Protein AF-A0A7X7B3W5-F1 (afdb_monomer_lite)

pLDDT: mean 93.86, std 11.16, range [34.25, 98.88]

Structure (mmCIF, N/CA/C/O backbone):
data_AF-A0A7X7B3W5-F1
#
_entry.id   AF-A0A7X7B3W5-F1
#
loop_
_atom_site.group_PDB
_atom_site.id
_atom_site.type_symbol
_atom_site.label_atom_id
_atom_site.label_alt_id
_atom_site.label_comp_id
_atom_site.label_asym_id
_atom_site.label_entity_id
_atom_site.label_seq_id
_atom_site.pdbx_PDB_ins_code
_atom_site.Cartn_x
_atom_site.Cartn_y
_atom_site.Cartn_z
_atom_site.occupancy
_atom_site.B_iso_or_equiv
_atom_site.auth_seq_id
_atom_site.auth_comp_id
_atom_site.auth_asym_id
_atom_site.auth_atom_id
_atom_site.pdbx_PDB_model_num
ATOM 1 N N . MET A 1 1 ? 10.374 -21.189 -4.846 1.00 40.66 1 MET A N 1
ATOM 2 C CA . MET A 1 1 ? 10.126 -19.982 -5.663 1.00 40.66 1 MET A CA 1
ATOM 3 C C . MET A 1 1 ? 11.465 -19.291 -5.827 1.00 40.66 1 MET A C 1
ATOM 5 O O . MET A 1 1 ? 12.199 -19.230 -4.852 1.00 40.66 1 MET A O 1
ATOM 9 N N . ASP A 1 2 ? 11.831 -18.878 -7.036 1.00 34.25 2 ASP A N 1
ATOM 10 C CA . ASP A 1 2 ? 13.090 -18.165 -7.268 1.00 34.25 2 ASP A CA 1
ATOM 11 C C . ASP A 1 2 ? 13.006 -16.770 -6.625 1.00 34.25 2 ASP A C 1
ATOM 13 O O . ASP A 1 2 ? 12.343 -15.875 -7.145 1.00 34.25 2 ASP A O 1
ATOM 17 N N . HIS A 1 3 ? 13.618 -16.614 -5.449 1.00 43.19 3 HIS A N 1
ATOM 18 C CA . HIS A 1 3 ? 13.658 -15.352 -4.707 1.00 43.19 3 HIS A CA 1
ATOM 19 C C . HIS A 1 3 ? 14.619 -14.324 -5.337 1.00 43.19 3 HIS A C 1
ATOM 21 O O . HIS A 1 3 ? 14.647 -13.182 -4.887 1.00 43.19 3 HIS A O 1
ATOM 27 N N . SER A 1 4 ? 15.375 -14.680 -6.389 1.00 51.03 4 SER A N 1
ATOM 28 C CA . SER A 1 4 ? 16.411 -13.809 -6.971 1.00 51.03 4 SER A CA 1
ATOM 29 C C . SER A 1 4 ? 15.870 -12.607 -7.752 1.00 51.03 4 SER A C 1
ATOM 31 O O . SER A 1 4 ? 16.603 -11.647 -7.981 1.00 51.03 4 SER A O 1
ATOM 33 N N . LYS A 1 5 ? 14.590 -12.629 -8.150 1.00 61.44 5 LYS A N 1
ATOM 34 C CA . LYS A 1 5 ? 13.976 -11.571 -8.970 1.00 61.44 5 LYS A CA 1
ATOM 35 C C . LYS A 1 5 ? 12.981 -10.688 -8.222 1.00 61.44 5 LYS A C 1
ATOM 37 O O . LYS A 1 5 ? 12.441 -9.792 -8.844 1.00 61.44 5 LYS A O 1
ATOM 42 N N . GLY A 1 6 ? 12.727 -10.888 -6.930 1.00 72.69 6 GLY A N 1
ATOM 43 C CA . GLY A 1 6 ? 11.694 -10.138 -6.198 1.00 72.69 6 GLY A CA 1
ATOM 44 C C . GLY A 1 6 ? 10.257 -10.573 -6.537 1.00 72.69 6 GLY A C 1
ATOM 45 O O . GLY A 1 6 ? 10.023 -11.603 -7.176 1.00 72.69 6 GLY A O 1
ATOM 46 N N . ARG A 1 7 ? 9.256 -9.826 -6.055 1.00 86.19 7 ARG A N 1
ATOM 47 C CA . ARG A 1 7 ? 7.835 -10.223 -6.124 1.00 86.19 7 ARG A CA 1
ATOM 48 C C . ARG A 1 7 ? 7.232 -10.045 -7.523 1.00 86.19 7 ARG A C 1
ATOM 50 O O . ARG A 1 7 ? 7.529 -9.095 -8.241 1.00 86.19 7 ARG A O 1
ATOM 57 N N . LYS A 1 8 ? 6.336 -10.958 -7.921 1.00 92.56 8 LYS A N 1
ATOM 58 C CA . LYS A 1 8 ? 5.679 -10.918 -9.240 1.00 92.56 8 LYS A CA 1
ATOM 59 C C . LYS A 1 8 ? 4.771 -9.689 -9.376 1.00 92.56 8 LYS A C 1
ATOM 61 O O . LYS A 1 8 ? 3.837 -9.516 -8.590 1.00 92.56 8 LYS A O 1
ATOM 66 N N . LEU A 1 9 ? 4.984 -8.917 -10.442 1.00 95.25 9 LEU A N 1
ATOM 67 C CA . LEU A 1 9 ? 4.217 -7.706 -10.746 1.00 95.25 9 LEU A CA 1
ATOM 68 C C . LEU A 1 9 ? 2.731 -7.983 -11.026 1.00 95.25 9 LEU A C 1
ATOM 70 O O . LEU A 1 9 ? 2.327 -9.108 -11.344 1.00 95.25 9 LEU A O 1
ATOM 74 N N . TYR A 1 10 ? 1.906 -6.948 -10.885 1.00 97.06 10 TYR A N 1
ATOM 75 C CA . TYR A 1 10 ? 0.472 -6.992 -11.171 1.00 97.06 10 TYR A CA 1
ATOM 76 C C . TYR A 1 10 ? 0.190 -7.012 -12.669 1.00 97.06 10 TYR A C 1
ATOM 78 O O . TYR A 1 10 ? 0.771 -6.260 -13.436 1.00 97.06 10 TYR A O 1
ATOM 86 N N . THR A 1 11 ? -0.728 -7.868 -13.104 1.00 96.19 11 THR A N 1
ATOM 87 C CA . THR A 1 11 ? -1.257 -7.809 -14.471 1.00 96.19 11 THR A CA 1
ATOM 88 C C . THR A 1 11 ? -2.148 -6.572 -14.640 1.00 96.19 11 THR A C 1
ATOM 90 O O . THR A 1 11 ? -2.721 -6.107 -13.653 1.00 96.19 11 THR A O 1
ATOM 93 N N . PRO A 1 12 ? -2.367 -6.063 -15.867 1.00 95.88 12 PRO A N 1
ATOM 94 C CA . PRO A 1 12 ? -3.274 -4.931 -16.089 1.00 95.88 12 PRO A CA 1
ATOM 95 C C . PRO A 1 12 ? -4.684 -5.144 -15.510 1.00 95.88 12 PRO A C 1
ATOM 97 O O . PRO A 1 12 ? -5.276 -4.224 -14.953 1.00 95.88 12 PRO A O 1
ATOM 100 N N . ILE A 1 13 ? -5.201 -6.376 -15.568 1.00 96.25 13 ILE A N 1
ATOM 101 C CA . ILE A 1 13 ? -6.507 -6.735 -14.993 1.00 96.25 13 ILE A CA 1
ATOM 102 C C . ILE A 1 13 ? -6.494 -6.574 -13.467 1.00 96.25 13 ILE A C 1
ATOM 104 O O . ILE A 1 13 ? -7.432 -6.026 -12.889 1.00 96.25 13 ILE A O 1
ATOM 108 N N . GLU A 1 14 ? -5.429 -7.027 -12.805 1.00 97.88 14 GLU A N 1
ATOM 109 C CA . GLU A 1 14 ? -5.275 -6.860 -11.357 1.00 97.88 14 GLU A CA 1
ATOM 110 C C . GLU A 1 14 ? -5.088 -5.394 -10.973 1.00 97.88 14 GLU A C 1
ATOM 112 O O . GLU A 1 14 ? -5.672 -4.959 -9.986 1.00 97.88 14 GLU A O 1
ATOM 117 N N . VAL A 1 15 ? -4.344 -4.612 -11.763 1.00 98.19 15 VAL A N 1
ATOM 118 C CA . VAL A 1 15 ? -4.201 -3.165 -11.541 1.00 98.19 15 VAL A CA 1
ATOM 119 C C . VAL A 1 15 ? -5.566 -2.473 -11.598 1.00 98.19 15 VAL A C 1
ATOM 121 O O . VAL A 1 15 ? -5.884 -1.674 -10.713 1.00 98.19 15 VAL A O 1
ATOM 124 N N . TYR A 1 16 ? -6.415 -2.810 -12.575 1.00 98.25 16 TYR A N 1
ATOM 125 C CA . TYR A 1 16 ? -7.777 -2.276 -12.641 1.00 98.25 16 TYR A CA 1
ATOM 126 C C . TYR A 1 16 ? -8.621 -2.684 -11.421 1.00 98.25 16 TYR A C 1
ATOM 128 O O . TYR A 1 16 ? -9.237 -1.824 -10.790 1.00 98.25 16 TYR A O 1
ATOM 136 N N . ASP A 1 17 ? -8.619 -3.968 -11.044 1.00 98.19 17 ASP A N 1
ATOM 137 C CA . ASP A 1 17 ? -9.355 -4.476 -9.875 1.00 98.19 17 ASP A CA 1
ATOM 138 C C . ASP A 1 17 ? -8.906 -3.797 -8.567 1.00 98.19 17 ASP A C 1
ATOM 140 O O . ASP A 1 17 ? -9.737 -3.364 -7.766 1.00 98.19 17 ASP A O 1
ATOM 144 N N . ILE A 1 18 ? -7.595 -3.626 -8.374 1.00 98.44 18 ILE A N 1
ATOM 145 C CA . ILE A 1 18 ? -7.013 -2.887 -7.246 1.00 98.44 18 ILE A CA 1
ATOM 146 C C . ILE A 1 18 ? -7.497 -1.432 -7.249 1.00 98.44 18 ILE A C 1
ATOM 148 O O . ILE A 1 18 ? -7.954 -0.939 -6.214 1.00 98.44 18 ILE A O 1
ATOM 152 N N . THR A 1 19 ? -7.449 -0.764 -8.406 1.00 98.56 19 THR A N 1
ATOM 153 C CA . THR A 1 19 ? -7.879 0.636 -8.565 1.00 98.56 19 THR A CA 1
ATOM 154 C C . THR A 1 19 ? -9.351 0.806 -8.199 1.00 98.56 19 THR A C 1
ATOM 156 O O . THR A 1 19 ? -9.715 1.650 -7.378 1.00 98.56 19 THR A O 1
ATOM 159 N N . TYR A 1 20 ? -10.204 -0.053 -8.750 1.00 98.31 20 TYR A N 1
ATOM 160 C CA . TYR A 1 20 ? -11.630 -0.094 -8.453 1.00 98.31 20 TYR A CA 1
ATOM 161 C C . TYR A 1 20 ? -11.905 -0.328 -6.961 1.00 98.31 20 TYR A C 1
ATOM 163 O O . TYR A 1 20 ? -12.660 0.422 -6.332 1.00 98.31 20 TYR A O 1
ATOM 171 N N . LYS A 1 21 ? -11.256 -1.328 -6.353 1.00 98.12 21 LYS A N 1
ATOM 172 C CA . LYS A 1 21 ? -11.404 -1.639 -4.925 1.00 98.12 21 LYS A CA 1
ATOM 173 C C . LYS A 1 21 ? -10.967 -0.481 -4.034 1.00 98.12 21 LYS A C 1
ATOM 175 O O . LYS A 1 21 ? -11.648 -0.223 -3.039 1.00 98.12 21 LYS A O 1
ATOM 180 N N . ALA A 1 22 ? -9.882 0.215 -4.373 1.00 98.31 22 ALA A N 1
ATOM 181 C CA . ALA A 1 22 ? -9.423 1.396 -3.648 1.00 98.31 22 ALA A CA 1
ATOM 182 C C . ALA A 1 22 ? -10.501 2.485 -3.627 1.00 98.31 22 ALA A C 1
ATOM 184 O O . ALA A 1 22 ? -10.894 2.937 -2.545 1.00 98.31 22 ALA A O 1
ATOM 185 N N . PHE A 1 23 ? -11.080 2.818 -4.784 1.00 98.25 23 PHE A N 1
ATOM 186 C CA . PHE A 1 23 ? -12.147 3.819 -4.871 1.00 98.25 23 PHE A CA 1
ATOM 187 C C . PHE A 1 23 ? -13.453 3.403 -4.194 1.00 98.25 23 PHE A C 1
ATOM 189 O O . PHE A 1 23 ? -14.148 4.263 -3.649 1.00 98.25 23 PHE A O 1
ATOM 196 N N . LEU A 1 24 ? -13.765 2.106 -4.113 1.00 96.19 24 LEU A N 1
ATOM 197 C CA . LEU A 1 24 ? -14.901 1.644 -3.309 1.00 96.19 24 LEU A CA 1
ATOM 198 C C . LEU A 1 24 ? -14.766 2.007 -1.822 1.00 96.19 24 LEU A C 1
ATOM 200 O O . LEU A 1 24 ? -15.774 2.235 -1.156 1.00 96.19 24 LEU A O 1
ATOM 204 N N . THR A 1 25 ? -13.543 2.052 -1.289 1.00 96.56 25 THR A N 1
ATOM 205 C CA . THR A 1 25 ? -13.280 2.246 0.149 1.00 96.56 25 THR A CA 1
ATOM 206 C C . THR A 1 25 ? -12.651 3.588 0.510 1.00 96.56 25 THR A C 1
ATOM 208 O O . THR A 1 25 ? -12.570 3.907 1.695 1.00 96.56 25 THR A O 1
ATOM 211 N N . VAL A 1 26 ? -12.259 4.412 -0.468 1.00 97.00 26 VAL A N 1
ATOM 212 C CA . VAL A 1 26 ? -11.520 5.667 -0.231 1.00 97.00 26 VAL A CA 1
ATOM 213 C C . VAL A 1 26 ? -12.257 6.626 0.710 1.00 97.00 26 VAL A C 1
ATOM 215 O O . VAL A 1 26 ? -11.649 7.224 1.595 1.00 97.00 26 VAL A O 1
ATOM 218 N N . ARG A 1 27 ? -13.591 6.712 0.608 1.00 96.25 27 ARG A N 1
ATOM 219 C CA . ARG A 1 27 ? -14.402 7.560 1.500 1.00 96.25 27 ARG A CA 1
ATOM 220 C C . ARG A 1 27 ? -14.377 7.064 2.945 1.00 96.25 27 ARG A C 1
ATOM 222 O O . ARG A 1 27 ? -14.323 7.877 3.861 1.00 96.25 27 ARG A O 1
ATOM 229 N N . LYS A 1 28 ? -14.404 5.743 3.149 1.00 96.19 28 LYS A N 1
ATOM 230 C CA . LYS A 1 28 ? -14.358 5.123 4.482 1.00 96.19 28 LYS A CA 1
ATOM 231 C C . LYS A 1 28 ? -12.981 5.290 5.118 1.00 96.19 28 LYS A C 1
ATOM 233 O O . LYS A 1 28 ? -12.901 5.628 6.293 1.00 96.19 28 LYS A O 1
ATOM 238 N N . PHE A 1 29 ? -11.915 5.159 4.328 1.00 97.75 29 PHE A N 1
ATOM 239 C CA . PHE A 1 29 ? -10.558 5.484 4.768 1.00 97.75 29 PHE A CA 1
ATOM 240 C C . PHE A 1 29 ? -10.432 6.953 5.191 1.00 97.75 29 PHE A C 1
ATOM 242 O O . PHE A 1 29 ? -10.027 7.239 6.318 1.00 97.75 29 PHE A O 1
ATOM 249 N N . GLY A 1 30 ? -10.852 7.882 4.326 1.00 97.06 30 GLY A N 1
ATOM 250 C CA . GLY A 1 30 ? -10.821 9.315 4.623 1.00 97.06 30 GLY A CA 1
ATOM 251 C C . GLY A 1 30 ? -11.612 9.670 5.884 1.00 97.06 30 GLY A C 1
ATOM 252 O O . GLY A 1 30 ? -11.122 10.429 6.721 1.00 97.06 30 GLY A O 1
ATOM 253 N N . ARG A 1 31 ? -12.794 9.063 6.065 1.00 96.44 31 ARG A N 1
ATOM 254 C CA . ARG A 1 31 ? -13.603 9.225 7.278 1.00 96.44 31 ARG A CA 1
ATOM 255 C C . ARG A 1 31 ? -12.885 8.697 8.519 1.00 96.44 31 ARG A C 1
ATOM 257 O O . ARG A 1 31 ? -12.785 9.428 9.493 1.00 96.44 31 ARG A O 1
ATOM 264 N N . GLY A 1 32 ? -12.315 7.493 8.462 1.00 96.12 32 GLY A N 1
ATOM 265 C CA . GLY A 1 32 ? -11.596 6.903 9.593 1.00 96.12 32 GLY A CA 1
ATOM 266 C C . GLY A 1 32 ? -10.399 7.730 10.065 1.00 96.12 32 GLY A C 1
ATOM 267 O O . GLY A 1 32 ? -10.161 7.805 11.269 1.00 96.12 32 GLY A O 1
ATOM 268 N N . ARG A 1 33 ? -9.686 8.408 9.152 1.00 96.62 33 ARG A N 1
ATOM 269 C CA . ARG A 1 33 ? -8.647 9.379 9.544 1.00 96.62 33 ARG A CA 1
ATOM 270 C C . ARG A 1 33 ? -9.245 10.645 10.156 1.00 96.62 33 ARG A C 1
ATOM 272 O O . ARG A 1 33 ? -8.767 11.103 11.187 1.00 96.62 33 ARG A O 1
ATOM 279 N N . LYS A 1 34 ? -10.287 11.210 9.530 1.00 96.31 34 LYS A N 1
ATOM 280 C CA . LYS A 1 34 ? -10.949 12.442 9.996 1.00 96.31 34 LYS A CA 1
ATOM 281 C C . LYS A 1 34 ? -11.537 12.275 11.401 1.00 96.31 34 LYS A C 1
ATOM 283 O O . LYS A 1 34 ? -11.369 13.152 12.239 1.00 96.31 34 LYS A O 1
ATOM 288 N N . GLU A 1 35 ? -12.190 11.145 11.651 1.00 93.94 35 GLU A N 1
ATOM 289 C CA . GLU A 1 35 ? -12.812 10.778 12.932 1.00 93.94 35 GLU A CA 1
ATOM 290 C C . GLU A 1 35 ? -11.811 10.128 13.910 1.00 93.94 35 GLU A C 1
ATOM 292 O O . GLU A 1 35 ? -12.181 9.757 15.019 1.00 93.94 35 GLU A O 1
ATOM 297 N N . LYS A 1 36 ? -10.526 10.019 13.529 1.00 91.75 36 LYS A N 1
ATOM 298 C CA . LYS A 1 36 ? -9.417 9.484 14.343 1.00 91.75 36 LYS A CA 1
ATOM 299 C C . LYS A 1 36 ? -9.608 8.040 14.836 1.00 91.75 36 LYS A C 1
ATOM 301 O O . LYS A 1 36 ? -9.008 7.635 15.830 1.00 91.75 36 LYS A O 1
ATOM 306 N N . PHE A 1 37 ? -10.368 7.219 14.110 1.00 89.06 37 PHE A N 1
ATOM 307 C CA . PHE A 1 37 ? -10.476 5.775 14.374 1.00 89.06 37 PHE A CA 1
ATOM 308 C C . PHE A 1 37 ? -9.167 5.029 14.106 1.00 89.06 37 PHE A C 1
ATOM 310 O O . PHE A 1 37 ? -8.887 3.996 14.726 1.00 89.06 37 PHE A O 1
ATOM 317 N N . ILE A 1 38 ? -8.378 5.554 13.168 1.00 96.19 38 ILE A N 1
ATOM 318 C CA . ILE A 1 38 ? -7.033 5.098 12.832 1.00 96.19 38 ILE A CA 1
ATOM 319 C C . ILE A 1 38 ? -6.090 6.305 12.867 1.00 96.19 38 ILE A C 1
ATOM 321 O O . ILE A 1 38 ? -6.352 7.321 12.222 1.00 96.19 38 ILE A O 1
ATOM 325 N N . SER A 1 39 ? -5.028 6.220 13.669 1.00 98.00 39 SER A N 1
ATOM 326 C CA . SER A 1 39 ? -4.008 7.269 13.757 1.00 98.00 39 SER A CA 1
ATOM 327 C C . SER A 1 39 ? -3.114 7.259 12.518 1.00 98.00 39 SER A C 1
ATOM 329 O O . SER A 1 39 ? -3.057 6.263 11.799 1.00 98.00 39 SER A O 1
ATOM 331 N N . THR A 1 40 ? -2.371 8.343 12.289 1.00 98.12 40 THR A N 1
ATOM 332 C CA . THR A 1 40 ? -1.376 8.402 11.207 1.00 98.12 40 THR A CA 1
ATOM 333 C C . THR A 1 40 ? -0.353 7.275 11.331 1.00 98.12 40 THR A C 1
ATOM 335 O O . THR A 1 40 ? -0.155 6.549 10.371 1.00 98.12 40 THR A O 1
ATOM 338 N N . GLN A 1 41 ? 0.202 7.039 12.524 1.00 98.56 41 GLN A N 1
ATOM 339 C CA . GLN A 1 41 ? 1.146 5.937 12.757 1.00 98.56 41 GLN A CA 1
ATOM 340 C C . GLN A 1 41 ? 0.540 4.569 12.413 1.00 98.56 41 GLN A C 1
ATOM 342 O O . GLN A 1 41 ? 1.188 3.753 11.769 1.00 98.56 41 GLN A O 1
ATOM 347 N N . PHE A 1 42 ? -0.725 4.326 12.777 1.00 98.69 42 PHE A N 1
ATOM 348 C CA . PHE A 1 42 ? -1.385 3.065 12.440 1.00 98.69 42 PHE A CA 1
ATOM 349 C C . PHE A 1 42 ? -1.581 2.907 10.925 1.00 98.69 42 PHE A C 1
ATOM 351 O O . PHE A 1 42 ? -1.385 1.825 10.374 1.00 98.69 42 PHE A O 1
ATOM 358 N N . VAL A 1 43 ? -1.935 3.996 10.236 1.00 98.75 43 VAL A N 1
ATOM 359 C CA . VAL A 1 43 ? -2.012 4.013 8.772 1.00 98.75 43 VAL A CA 1
ATOM 360 C C . VAL A 1 43 ? -0.649 3.711 8.164 1.00 98.75 43 VAL A C 1
ATOM 362 O O . VAL A 1 43 ? -0.567 2.828 7.320 1.00 98.75 43 VAL A O 1
ATOM 365 N N . GLU A 1 44 ? 0.415 4.371 8.613 1.00 98.75 44 GLU A N 1
ATOM 366 C CA . GLU A 1 44 ? 1.750 4.157 8.060 1.00 98.75 44 GLU A CA 1
ATOM 367 C C . GLU A 1 44 ? 2.282 2.745 8.334 1.00 98.75 44 GLU A C 1
ATOM 369 O O . GLU A 1 44 ? 2.876 2.148 7.442 1.00 98.75 44 GLU A O 1
ATOM 374 N N . ARG A 1 45 ? 1.969 2.127 9.481 1.00 98.81 45 ARG A N 1
ATOM 375 C CA . ARG A 1 45 ? 2.260 0.698 9.705 1.00 98.81 45 ARG A CA 1
ATOM 376 C C . ARG A 1 45 ? 1.595 -0.192 8.653 1.00 98.81 45 ARG A C 1
ATOM 378 O O . ARG A 1 45 ? 2.235 -1.081 8.102 1.00 98.81 45 ARG A O 1
ATOM 385 N N . ILE A 1 46 ? 0.325 0.061 8.328 1.00 98.88 46 ILE A N 1
ATOM 386 C CA . ILE A 1 46 ? -0.378 -0.660 7.253 1.00 98.88 46 ILE A CA 1
ATOM 387 C C . ILE A 1 46 ? 0.296 -0.405 5.895 1.00 98.88 46 ILE A C 1
ATOM 389 O O . ILE A 1 46 ? 0.467 -1.338 5.110 1.00 98.88 46 ILE A O 1
ATOM 393 N N . MET A 1 47 ? 0.676 0.844 5.611 1.00 98.81 47 MET A N 1
ATOM 394 C CA . MET A 1 47 ? 1.301 1.233 4.343 1.00 98.81 47 MET A CA 1
ATOM 395 C C . MET A 1 47 ? 2.670 0.555 4.166 1.00 98.81 47 MET A C 1
ATOM 397 O O . MET A 1 47 ? 2.938 -0.017 3.107 1.00 98.81 47 MET A O 1
ATOM 401 N N . LEU A 1 48 ? 3.511 0.556 5.205 1.00 98.81 48 LEU A N 1
ATOM 402 C CA . LEU A 1 48 ? 4.821 -0.099 5.205 1.00 98.81 48 LEU A CA 1
ATOM 403 C C . LEU A 1 48 ? 4.694 -1.619 5.069 1.00 98.81 48 LEU A C 1
ATOM 405 O O . LEU A 1 48 ? 5.374 -2.199 4.230 1.00 98.81 48 LEU A O 1
ATOM 409 N N . ALA A 1 49 ? 3.772 -2.250 5.802 1.00 98.62 49 ALA A N 1
ATOM 410 C CA . ALA A 1 49 ? 3.571 -3.699 5.749 1.00 98.62 49 ALA A CA 1
ATOM 411 C C . ALA A 1 49 ? 3.167 -4.196 4.351 1.00 98.62 49 ALA A C 1
ATOM 413 O O . ALA A 1 49 ? 3.681 -5.192 3.857 1.00 98.62 49 ALA A O 1
ATOM 414 N N . VAL A 1 50 ? 2.259 -3.488 3.673 1.00 98.69 50 VAL A N 1
ATOM 415 C CA . VAL A 1 50 ? 1.860 -3.847 2.300 1.00 98.69 50 VAL A CA 1
ATOM 416 C C . VAL A 1 50 ? 2.969 -3.532 1.295 1.00 98.69 50 VAL A C 1
ATOM 418 O O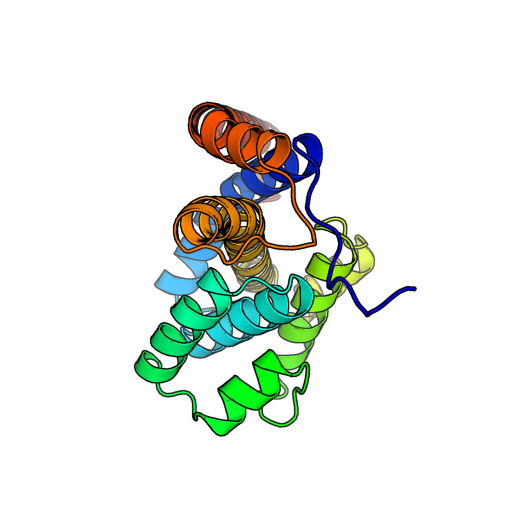 . VAL A 1 50 ? 3.164 -4.271 0.330 1.00 98.69 50 VAL A O 1
ATOM 421 N N . THR A 1 51 ? 3.702 -2.442 1.523 1.00 98.44 51 THR A N 1
ATOM 422 C CA . THR A 1 51 ? 4.833 -2.031 0.685 1.00 98.44 51 THR A CA 1
ATOM 423 C C . THR A 1 51 ? 5.986 -3.025 0.739 1.00 98.44 51 THR A C 1
ATOM 425 O O . THR A 1 51 ? 6.582 -3.278 -0.305 1.00 98.44 51 THR A O 1
ATOM 428 N N . GLU A 1 52 ? 6.271 -3.592 1.912 1.00 98.12 52 GLU A N 1
ATOM 429 C CA . GLU A 1 52 ? 7.237 -4.678 2.104 1.00 98.12 52 GLU A CA 1
ATOM 430 C C . GLU A 1 52 ? 6.838 -5.895 1.264 1.00 98.12 52 GLU A C 1
ATOM 432 O O . GLU A 1 52 ? 7.584 -6.293 0.370 1.00 98.12 52 GLU A O 1
ATOM 437 N N . VAL A 1 53 ? 5.605 -6.391 1.425 1.00 97.62 53 VAL A N 1
ATOM 438 C CA . VAL A 1 53 ? 5.117 -7.555 0.666 1.00 97.62 53 VAL A CA 1
ATOM 439 C C . VAL A 1 53 ? 5.168 -7.339 -0.846 1.00 97.62 53 VAL A C 1
ATOM 441 O O . VAL A 1 53 ? 5.466 -8.276 -1.589 1.00 97.62 53 VAL A O 1
ATOM 444 N N . ASN A 1 54 ? 4.849 -6.132 -1.317 1.00 97.50 54 ASN A N 1
ATOM 445 C CA . ASN A 1 54 ? 4.848 -5.797 -2.742 1.00 97.50 54 ASN A CA 1
ATOM 446 C C . ASN A 1 54 ? 6.218 -5.377 -3.283 1.00 97.50 54 ASN A C 1
ATOM 448 O O . ASN A 1 54 ? 6.348 -5.242 -4.501 1.00 97.50 54 ASN A O 1
ATOM 452 N N . ASP A 1 55 ? 7.210 -5.160 -2.418 1.00 96.00 55 ASP A N 1
ATOM 453 C CA . ASP A 1 55 ? 8.559 -4.734 -2.787 1.00 96.00 55 ASP A CA 1
ATOM 454 C C . ASP A 1 55 ? 8.528 -3.496 -3.717 1.00 96.00 55 ASP A C 1
ATOM 456 O O . ASP A 1 55 ? 9.004 -3.519 -4.861 1.00 96.00 55 ASP A O 1
ATOM 460 N N . CYS A 1 56 ? 7.852 -2.425 -3.255 1.00 97.19 56 CYS A N 1
ATOM 461 C CA . CYS A 1 56 ? 7.733 -1.138 -3.962 1.00 97.19 56 CYS A CA 1
ATOM 462 C C . CYS A 1 56 ? 8.767 -0.110 -3.451 1.00 97.19 56 CYS A C 1
ATOM 464 O O . CYS A 1 56 ? 8.527 0.515 -2.414 1.00 97.19 56 CYS A O 1
ATOM 466 N N . PRO A 1 57 ? 9.850 0.194 -4.198 1.00 95.12 57 PRO A N 1
ATOM 467 C CA . PRO A 1 57 ? 10.886 1.124 -3.734 1.00 95.12 57 PRO A CA 1
ATOM 468 C C . PRO A 1 57 ? 10.391 2.565 -3.566 1.00 95.12 57 PRO A C 1
ATOM 470 O O . PRO A 1 57 ? 10.719 3.235 -2.590 1.00 95.12 57 PRO A O 1
ATOM 473 N N . LEU A 1 58 ? 9.563 3.044 -4.503 1.00 96.12 58 LEU A N 1
ATOM 474 C CA . LEU A 1 58 ?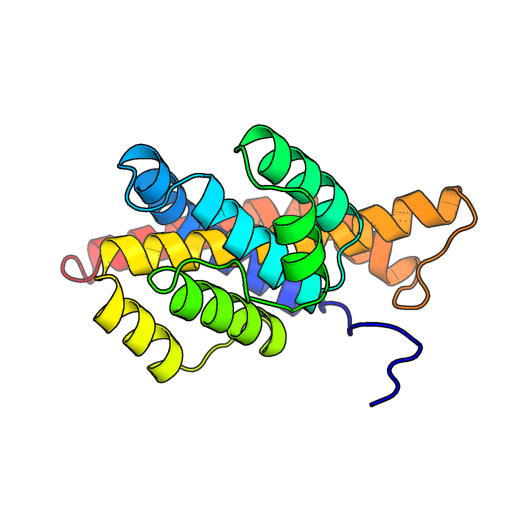 9.011 4.402 -4.454 1.00 96.12 58 LEU A CA 1
ATOM 475 C C . LEU A 1 58 ? 8.136 4.602 -3.211 1.00 96.12 58 LEU A C 1
ATOM 477 O O . LEU A 1 58 ? 8.221 5.621 -2.529 1.00 96.12 58 LEU A O 1
ATOM 481 N N . CYS A 1 59 ? 7.309 3.602 -2.921 1.00 98.38 59 CYS A N 1
ATOM 482 C CA . CYS A 1 59 ? 6.401 3.604 -1.790 1.00 98.38 59 CYS A CA 1
ATOM 483 C C . CYS A 1 59 ? 7.174 3.443 -0.476 1.00 98.38 59 CYS A C 1
ATOM 485 O O . CYS A 1 59 ? 6.856 4.126 0.489 1.00 98.38 59 CYS A O 1
ATOM 487 N N . SER A 1 60 ? 8.225 2.615 -0.459 1.00 98.31 60 SER A N 1
ATOM 488 C CA . SER A 1 60 ? 9.111 2.446 0.698 1.00 98.31 60 SER A CA 1
ATOM 489 C C . SER A 1 60 ? 9.766 3.773 1.082 1.00 98.31 60 SER A C 1
ATOM 491 O O . SER A 1 60 ? 9.679 4.189 2.236 1.00 98.31 60 SER A O 1
ATOM 493 N N . TYR A 1 61 ? 10.299 4.513 0.104 1.00 97.94 61 TYR A N 1
ATOM 494 C CA . TYR A 1 61 ? 10.847 5.850 0.339 1.00 97.94 61 TYR A CA 1
ATOM 495 C C . TYR A 1 61 ? 9.780 6.842 0.832 1.00 97.94 61 TYR A C 1
ATOM 497 O O . TYR A 1 61 ? 9.977 7.529 1.836 1.00 97.94 61 TYR A O 1
ATOM 505 N N . GLY A 1 62 ? 8.635 6.908 0.143 1.00 98.38 62 GLY A N 1
ATOM 506 C CA . GLY A 1 62 ? 7.562 7.848 0.474 1.00 98.38 62 GLY A CA 1
ATOM 507 C C . GLY A 1 62 ? 6.974 7.622 1.867 1.00 98.38 62 GLY A C 1
ATOM 508 O O . GLY A 1 62 ? 6.845 8.570 2.639 1.00 98.38 62 GLY A O 1
ATOM 509 N N . HIS A 1 63 ? 6.674 6.369 2.208 1.00 98.69 63 HIS A N 1
ATOM 510 C CA . HIS A 1 63 ? 6.087 6.017 3.497 1.00 98.69 63 HIS A CA 1
ATOM 511 C C . HIS A 1 63 ? 7.110 6.022 4.632 1.00 98.69 63 HIS A C 1
ATOM 513 O O . HIS A 1 63 ? 6.752 6.425 5.726 1.00 98.69 63 HIS A O 1
ATOM 519 N N . THR A 1 64 ? 8.396 5.742 4.382 1.00 98.75 64 THR A N 1
ATOM 520 C CA . THR A 1 64 ? 9.455 6.000 5.380 1.00 98.75 64 THR A CA 1
ATOM 521 C C . THR A 1 64 ? 9.454 7.464 5.818 1.00 98.75 64 THR A C 1
ATOM 523 O O . THR A 1 64 ? 9.453 7.759 7.012 1.00 98.75 64 THR A O 1
ATOM 526 N N . LYS A 1 65 ? 9.395 8.400 4.860 1.00 98.62 65 LYS A N 1
ATOM 527 C CA . LYS A 1 65 ? 9.324 9.832 5.173 1.00 98.62 65 LYS A CA 1
ATOM 528 C C . LYS A 1 65 ? 8.073 10.169 5.994 1.00 98.62 65 LYS A C 1
ATOM 530 O O . LYS A 1 65 ? 8.186 10.832 7.020 1.00 98.62 65 LYS A O 1
ATOM 535 N N . MET A 1 66 ? 6.901 9.692 5.570 1.00 98.50 66 MET A N 1
ATOM 536 C CA . MET A 1 66 ? 5.637 9.950 6.276 1.00 98.50 66 MET A CA 1
ATOM 537 C C . MET A 1 66 ? 5.615 9.335 7.684 1.00 98.50 66 MET A C 1
ATOM 539 O O . MET A 1 66 ? 5.103 9.955 8.613 1.00 98.50 66 MET A O 1
ATOM 543 N N . SER A 1 67 ? 6.203 8.152 7.870 1.00 98.62 67 SER A N 1
ATOM 544 C CA . SER A 1 67 ? 6.362 7.500 9.172 1.00 98.62 67 SER A CA 1
ATOM 545 C C . SER A 1 67 ? 7.240 8.307 10.124 1.00 98.62 67 SER A C 1
ATOM 547 O O . SER A 1 67 ? 6.862 8.493 11.282 1.00 98.62 67 SER A O 1
ATOM 549 N N . LEU A 1 68 ? 8.376 8.823 9.641 1.00 98.56 68 LEU A N 1
ATOM 550 C CA . LEU A 1 68 ? 9.258 9.694 10.425 1.00 98.56 68 LEU A CA 1
ATOM 551 C C . LEU A 1 68 ? 8.533 10.983 10.835 1.00 98.56 68 LEU A C 1
ATOM 553 O O . LEU A 1 68 ? 8.554 11.361 12.004 1.00 98.56 68 LEU A O 1
ATOM 557 N N . GLU A 1 69 ? 7.821 11.620 9.902 1.00 98.44 69 GLU A N 1
ATOM 558 C CA . GLU A 1 69 ? 7.002 12.812 10.175 1.00 98.44 69 GLU A CA 1
ATOM 559 C C . GLU A 1 69 ? 5.848 12.522 11.156 1.00 98.44 69 GLU A C 1
ATOM 561 O O . GLU A 1 69 ? 5.428 13.402 11.907 1.00 98.44 69 GLU A O 1
ATOM 566 N N . ALA A 1 70 ? 5.357 11.279 11.199 1.00 97.50 70 ALA A N 1
ATOM 567 C CA . ALA A 1 70 ? 4.359 10.810 12.159 1.00 97.50 70 ALA A CA 1
ATOM 568 C C . ALA A 1 70 ? 4.949 10.403 13.527 1.00 97.50 70 ALA A C 1
ATOM 570 O O . ALA A 1 70 ? 4.193 9.993 14.417 1.00 97.50 70 ALA A O 1
ATOM 571 N N . GLY A 1 71 ? 6.269 10.504 13.708 1.00 98.12 71 GLY A N 1
ATOM 572 C CA . GLY A 1 71 ? 6.966 10.209 14.960 1.00 98.12 71 GLY A CA 1
ATOM 573 C C . GLY A 1 71 ? 7.244 8.726 15.214 1.00 98.12 71 GLY A C 1
ATOM 574 O O . GLY A 1 71 ? 7.433 8.347 16.368 1.00 98.12 71 GLY A O 1
ATOM 575 N N . MET A 1 72 ? 7.236 7.879 14.179 1.00 98.44 72 MET A N 1
ATOM 576 C CA . MET A 1 72 ? 7.737 6.502 14.290 1.00 98.44 72 MET A CA 1
ATOM 577 C C . MET A 1 72 ? 9.268 6.504 14.385 1.00 98.44 72 MET A C 1
ATOM 579 O O . MET A 1 72 ? 9.930 7.382 13.826 1.00 98.44 72 MET A O 1
ATOM 583 N N . THR A 1 73 ? 9.842 5.521 15.077 1.00 98.25 73 THR A N 1
ATOM 584 C CA . THR A 1 73 ? 11.303 5.392 15.177 1.00 98.25 73 THR A CA 1
ATOM 585 C C . THR A 1 73 ? 11.876 4.768 13.905 1.00 98.25 73 THR A C 1
ATOM 587 O O . THR A 1 73 ? 11.211 3.971 13.242 1.00 98.25 73 THR A O 1
ATOM 590 N N . SER A 1 74 ? 13.131 5.081 13.570 1.00 97.88 74 SER A N 1
ATOM 591 C CA . SER A 1 74 ? 13.809 4.453 12.426 1.00 97.88 74 SER A CA 1
ATOM 592 C C . SER A 1 74 ? 13.847 2.928 12.552 1.00 97.88 74 SER A C 1
ATOM 594 O O . SER A 1 74 ? 13.582 2.235 11.579 1.00 97.88 74 SER A O 1
ATOM 596 N N . THR A 1 75 ? 14.077 2.409 13.763 1.00 98.12 75 THR A N 1
ATOM 597 C CA . THR A 1 75 ? 14.081 0.967 14.050 1.00 98.12 75 THR A CA 1
ATOM 598 C C . THR A 1 75 ? 12.727 0.319 13.775 1.00 98.12 75 THR A C 1
ATOM 600 O O . THR A 1 75 ? 12.675 -0.720 13.128 1.00 98.12 75 THR A O 1
ATOM 603 N N . GLU A 1 76 ? 11.621 0.940 14.199 1.00 98.38 76 GLU A N 1
ATOM 604 C CA . GLU A 1 76 ? 10.281 0.431 13.890 1.00 98.38 76 GLU A CA 1
ATOM 605 C C . GLU A 1 76 ? 10.036 0.406 12.373 1.00 98.38 76 GLU A C 1
ATOM 607 O O . GLU A 1 76 ? 9.502 -0.570 11.850 1.00 98.38 76 GLU A O 1
ATOM 612 N N . ILE A 1 77 ? 10.450 1.448 11.646 1.00 98.56 77 ILE A N 1
ATOM 613 C CA . ILE A 1 77 ? 10.284 1.527 10.186 1.00 98.56 77 ILE A CA 1
ATOM 614 C C . ILE A 1 77 ? 11.108 0.442 9.475 1.00 98.56 77 ILE A C 1
ATOM 616 O O . ILE A 1 77 ? 10.584 -0.243 8.596 1.00 98.56 77 ILE A O 1
ATOM 620 N N . GLU A 1 78 ? 12.371 0.258 9.862 1.00 97.94 78 GLU A N 1
ATOM 621 C CA . GLU A 1 78 ? 13.254 -0.789 9.330 1.00 97.94 78 GLU A CA 1
ATOM 622 C C . GLU A 1 78 ? 12.713 -2.195 9.621 1.00 97.94 78 GLU A C 1
ATOM 624 O O . GLU A 1 78 ? 12.693 -3.055 8.735 1.00 97.94 78 GLU A O 1
ATOM 629 N N . ASN A 1 79 ? 12.200 -2.423 10.831 1.00 98.06 79 ASN A N 1
ATOM 630 C CA . ASN A 1 79 ? 11.562 -3.683 11.198 1.00 98.06 79 ASN A CA 1
ATOM 631 C C . ASN A 1 79 ? 10.329 -3.940 10.327 1.00 98.06 79 ASN A C 1
ATOM 633 O O . ASN A 1 79 ? 10.220 -4.998 9.711 1.00 98.06 79 ASN A O 1
ATOM 637 N N . MET A 1 80 ? 9.461 -2.945 10.153 1.00 98.12 80 MET A N 1
ATOM 638 C CA . MET A 1 80 ? 8.286 -3.067 9.289 1.00 98.12 80 MET A CA 1
ATOM 639 C C . MET A 1 80 ? 8.651 -3.363 7.826 1.00 98.12 80 MET A C 1
ATOM 641 O O . MET A 1 80 ? 8.012 -4.207 7.200 1.00 98.12 80 MET A O 1
ATOM 645 N N . LEU A 1 81 ? 9.685 -2.711 7.285 1.00 97.06 81 LEU A N 1
ATOM 646 C CA . LEU A 1 81 ? 10.170 -2.935 5.916 1.00 97.06 81 LEU A CA 1
ATOM 647 C C . LEU A 1 81 ? 10.948 -4.247 5.734 1.00 97.06 81 LEU A C 1
ATOM 649 O O . LEU A 1 81 ? 11.185 -4.649 4.598 1.00 97.06 81 LEU A O 1
ATOM 653 N N . SER A 1 82 ? 11.328 -4.914 6.825 1.00 95.94 82 SER A N 1
ATOM 654 C CA . SER A 1 82 ? 11.925 -6.257 6.819 1.00 95.94 82 SER A CA 1
ATOM 655 C C . SER A 1 82 ? 10.928 -7.359 7.195 1.00 95.94 82 SER A C 1
ATOM 657 O O . SER A 1 82 ? 11.326 -8.506 7.395 1.00 95.94 82 SER A O 1
ATOM 659 N N . GLY A 1 83 ? 9.634 -7.030 7.293 1.00 94.69 83 GLY A N 1
ATOM 660 C CA . GLY A 1 83 ? 8.576 -7.984 7.634 1.00 94.69 83 GLY A CA 1
ATOM 661 C C . GLY A 1 83 ? 8.535 -8.363 9.119 1.00 94.69 83 GLY A C 1
ATOM 662 O O . GLY A 1 83 ? 7.881 -9.334 9.491 1.00 94.69 83 GLY A O 1
ATOM 663 N N . GLN A 1 84 ? 9.228 -7.615 9.978 1.00 96.62 84 GLN A N 1
ATOM 664 C CA . GLN A 1 84 ? 9.218 -7.793 11.426 1.00 96.62 84 GLN A CA 1
ATOM 665 C C . GLN A 1 84 ? 8.163 -6.892 12.077 1.00 96.62 84 GLN A C 1
ATOM 667 O O . GLN A 1 84 ? 7.928 -5.757 11.663 1.00 96.62 84 GLN A O 1
ATOM 672 N N . HIS A 1 85 ? 7.524 -7.398 13.133 1.00 94.44 85 HIS A N 1
ATOM 673 C CA . HIS A 1 85 ? 6.407 -6.713 13.800 1.00 94.44 85 HIS A CA 1
ATOM 674 C C . HIS A 1 85 ? 6.582 -6.575 15.314 1.00 94.44 85 HIS A C 1
ATOM 676 O O . HIS A 1 85 ? 5.604 -6.346 16.023 1.00 94.44 85 HIS A O 1
ATOM 682 N N . SER A 1 86 ? 7.813 -6.714 15.811 1.00 93.19 86 SER A N 1
ATOM 683 C CA . SER A 1 86 ? 8.160 -6.595 17.235 1.00 93.19 86 SER A CA 1
ATOM 684 C C . SER A 1 86 ? 7.685 -5.287 17.865 1.00 93.19 86 SER A C 1
ATOM 686 O O . SER A 1 86 ? 7.248 -5.283 19.011 1.00 93.19 86 SER A O 1
ATOM 688 N N . ASP A 1 87 ? 7.734 -4.196 17.102 1.00 94.19 87 ASP A N 1
ATOM 689 C CA . ASP A 1 87 ? 7.419 -2.842 17.570 1.00 94.19 87 ASP A CA 1
ATOM 690 C C . ASP A 1 87 ? 5.969 -2.430 17.283 1.00 94.19 87 ASP A C 1
ATOM 692 O O . ASP A 1 87 ? 5.530 -1.343 17.661 1.00 94.19 87 ASP A O 1
ATOM 696 N N . VAL A 1 88 ? 5.189 -3.298 16.626 1.00 97.44 88 VAL A N 1
ATOM 697 C CA . VAL A 1 88 ? 3.785 -3.015 16.320 1.00 97.44 88 VAL A CA 1
ATOM 698 C C . VAL A 1 88 ? 2.955 -3.153 17.598 1.00 97.44 88 VAL A C 1
ATOM 700 O O . VAL A 1 88 ? 2.937 -4.226 18.205 1.00 97.44 88 VAL A O 1
ATOM 703 N N . PRO A 1 89 ? 2.175 -2.127 17.994 1.00 97.81 89 PRO A N 1
ATOM 704 C CA . PRO A 1 89 ? 1.290 -2.235 19.147 1.00 97.81 89 PRO A CA 1
ATOM 705 C C . PRO A 1 89 ? 0.344 -3.436 19.024 1.00 97.81 89 PRO A C 1
ATOM 707 O O . PRO A 1 89 ? -0.301 -3.614 17.989 1.00 97.81 89 PRO A O 1
ATOM 710 N N . THR A 1 90 ? 0.161 -4.209 20.100 1.00 97.44 90 THR A N 1
ATOM 711 C CA . THR A 1 90 ? -0.657 -5.443 20.108 1.00 97.44 90 THR A CA 1
ATOM 712 C C . THR A 1 90 ? -2.060 -5.242 19.531 1.00 97.44 90 THR A C 1
ATOM 714 O O . THR A 1 90 ? -2.591 -6.099 18.830 1.00 97.44 90 THR A O 1
ATOM 717 N N . ARG A 1 91 ? -2.663 -4.073 19.783 1.00 97.56 91 ARG A N 1
ATOM 718 C CA . ARG A 1 91 ? -3.997 -3.714 19.277 1.00 97.56 91 ARG A CA 1
A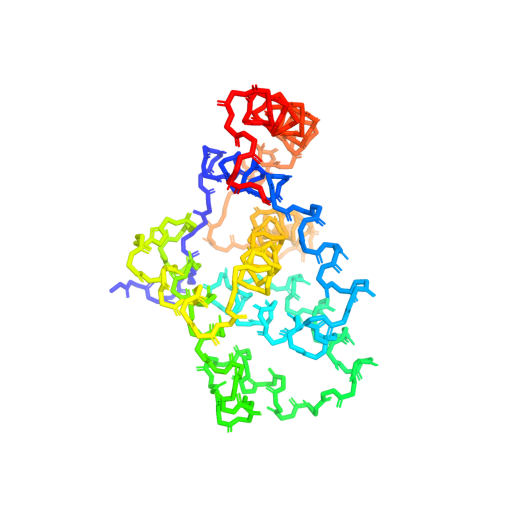TOM 719 C C . ARG A 1 91 ? -4.036 -3.474 17.759 1.00 97.56 91 ARG A C 1
ATOM 721 O O . ARG A 1 91 ? -5.117 -3.460 17.186 1.00 97.56 91 ARG A O 1
ATOM 728 N N . GLU A 1 92 ? -2.905 -3.212 17.112 1.00 98.50 92 GLU A N 1
ATOM 729 C CA . GLU A 1 92 ? -2.770 -2.890 15.678 1.00 98.50 92 GLU A CA 1
ATOM 730 C C . GLU A 1 92 ? -2.235 -4.080 14.872 1.00 98.50 92 GLU A C 1
ATOM 732 O O . GLU A 1 92 ? -2.539 -4.199 13.684 1.00 98.50 92 GLU A O 1
ATOM 737 N N . LEU A 1 93 ? -1.520 -4.998 15.531 1.00 98.44 93 LEU A N 1
ATOM 738 C CA . LEU A 1 93 ? -0.894 -6.167 14.916 1.00 98.44 93 LEU A CA 1
ATOM 739 C C . LEU A 1 93 ? -1.851 -7.020 14.057 1.00 98.44 93 LEU A C 1
ATOM 741 O O . LEU A 1 93 ? -1.483 -7.318 12.920 1.00 98.44 93 LEU A O 1
ATOM 745 N N . PRO A 1 94 ? -3.090 -7.354 14.484 1.00 98.50 94 PRO A N 1
ATOM 746 C CA . PRO A 1 94 ? -4.007 -8.119 13.635 1.00 98.50 94 PRO A CA 1
ATOM 747 C C . PRO A 1 94 ? -4.322 -7.443 12.293 1.00 98.50 94 PRO A C 1
ATOM 749 O O . PRO A 1 94 ? -4.433 -8.113 11.269 1.00 98.50 94 PRO A O 1
ATOM 752 N N . ALA A 1 95 ? -4.453 -6.114 12.276 1.00 98.62 95 ALA A N 1
ATOM 753 C CA . ALA A 1 95 ? -4.687 -5.363 11.047 1.00 98.62 95 ALA A CA 1
ATOM 754 C C . ALA A 1 95 ? -3.442 -5.301 10.153 1.00 98.62 95 ALA A C 1
ATOM 756 O O . ALA A 1 95 ? -3.585 -5.380 8.936 1.00 98.62 95 ALA A O 1
ATOM 757 N N . VAL A 1 96 ? -2.246 -5.191 10.743 1.00 98.62 96 VAL A N 1
ATOM 758 C CA . VAL A 1 96 ? -0.965 -5.239 10.015 1.00 98.62 96 VAL A CA 1
ATOM 759 C C . VAL A 1 96 ? -0.772 -6.604 9.350 1.00 98.62 96 VAL A C 1
ATOM 761 O O . VAL A 1 96 ? -0.531 -6.667 8.147 1.00 98.62 96 VAL A O 1
ATOM 764 N N . MET A 1 97 ? -0.999 -7.696 10.083 1.00 98.19 97 MET A N 1
ATOM 765 C CA . MET A 1 97 ? -0.935 -9.056 9.534 1.00 98.19 97 MET A CA 1
ATOM 766 C C . MET A 1 97 ? -1.986 -9.287 8.442 1.00 98.19 97 MET A C 1
ATOM 768 O O . MET A 1 97 ? -1.698 -9.871 7.398 1.00 98.19 97 MET A O 1
ATOM 772 N N . PHE A 1 98 ? -3.211 -8.787 8.635 1.00 98.62 98 PHE A N 1
ATOM 773 C CA . PHE A 1 98 ? -4.230 -8.840 7.587 1.00 98.62 98 PHE A CA 1
ATOM 774 C C . PHE A 1 98 ? -3.837 -8.027 6.351 1.00 98.62 98 PHE A C 1
ATOM 776 O O . PHE A 1 98 ? -4.149 -8.438 5.235 1.00 98.62 98 PHE A O 1
ATOM 783 N N . ALA A 1 99 ? -3.151 -6.897 6.522 1.00 98.75 99 ALA A N 1
ATOM 784 C CA . ALA A 1 99 ? -2.653 -6.091 5.416 1.00 98.75 99 ALA A CA 1
ATOM 785 C C . ALA A 1 99 ? -1.614 -6.856 4.583 1.00 98.75 99 ALA A C 1
ATOM 787 O O . ALA A 1 99 ? -1.745 -6.898 3.358 1.00 98.75 99 ALA A O 1
ATOM 788 N N . GLN A 1 100 ? -0.656 -7.529 5.229 1.00 97.75 100 GLN A N 1
ATOM 789 C CA . GLN A 1 100 ? 0.291 -8.404 4.532 1.00 97.75 1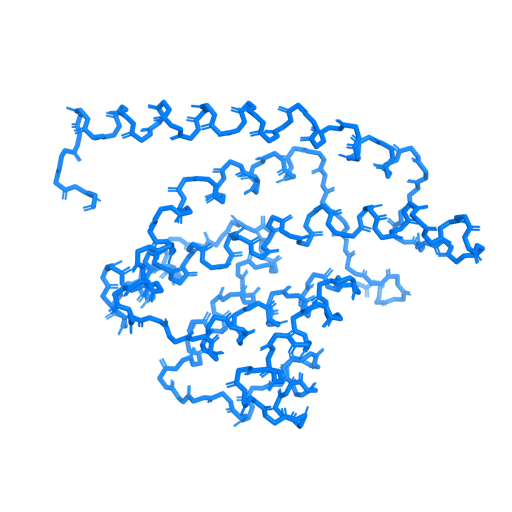00 GLN A CA 1
ATOM 790 C C . GLN A 1 100 ? -0.429 -9.538 3.807 1.00 97.75 100 GLN A C 1
ATOM 792 O O . GLN A 1 100 ? -0.263 -9.685 2.600 1.00 97.75 100 GLN A O 1
ATOM 797 N N . HIS A 1 101 ? -1.319 -10.259 4.495 1.00 97.12 101 HIS A N 1
ATOM 798 C CA . HIS A 1 101 ? -2.122 -11.320 3.885 1.00 97.12 101 HIS A CA 1
ATOM 799 C C . HIS A 1 101 ? -2.915 -10.814 2.667 1.00 97.12 101 HIS A C 1
ATOM 801 O O . HIS A 1 101 ? -2.961 -11.461 1.622 1.00 97.12 101 HIS A O 1
ATOM 807 N N . TYR A 1 102 ? -3.514 -9.623 2.754 1.00 98.44 102 TYR A N 1
ATOM 808 C CA . TYR A 1 102 ? -4.224 -9.004 1.636 1.00 98.44 102 TYR A CA 1
ATOM 809 C C . TYR A 1 102 ? -3.305 -8.799 0.424 1.00 98.44 102 TYR A C 1
ATOM 811 O O . TYR A 1 102 ? -3.726 -9.048 -0.708 1.00 98.44 102 TYR A O 1
ATOM 819 N N . ALA A 1 103 ? -2.071 -8.347 0.653 1.00 98.19 103 ALA A N 1
ATOM 820 C CA . ALA A 1 103 ? -1.077 -8.118 -0.388 1.00 98.19 103 ALA A CA 1
ATOM 821 C C . ALA A 1 103 ? -0.532 -9.432 -0.975 1.00 98.19 103 ALA A C 1
ATOM 823 O O . ALA A 1 103 ? -0.495 -9.581 -2.197 1.00 98.19 103 ALA A O 1
ATOM 824 N N . GLU A 1 104 ? -0.220 -10.424 -0.138 1.00 96.12 104 GLU A N 1
ATOM 825 C CA . GLU A 1 104 ? 0.239 -11.756 -0.559 1.00 96.12 104 GLU A CA 1
ATOM 826 C C . GLU A 1 104 ? -0.782 -12.449 -1.465 1.00 96.12 104 GLU A C 1
ATOM 828 O O . GLU A 1 104 ? -0.432 -13.030 -2.494 1.00 96.12 104 GLU A O 1
ATOM 833 N N . TYR A 1 105 ? -2.066 -12.311 -1.125 1.00 96.25 105 TYR A N 1
ATOM 834 C CA . TYR A 1 105 ? -3.192 -12.826 -1.902 1.00 96.25 105 TYR A CA 1
ATOM 835 C C . TYR A 1 105 ? -3.684 -11.832 -2.963 1.00 96.25 105 TYR A C 1
ATOM 837 O O . TYR A 1 105 ? -4.805 -11.948 -3.468 1.00 96.25 105 TYR A O 1
ATOM 845 N N . ARG A 1 106 ? -2.853 -10.846 -3.329 1.00 96.81 106 ARG A N 1
ATOM 846 C CA . ARG A 1 106 ? -3.049 -9.947 -4.481 1.00 96.81 106 ARG A CA 1
ATOM 847 C C . ARG A 1 106 ? -4.408 -9.244 -4.468 1.00 96.81 106 ARG A C 1
ATOM 849 O O . ARG A 1 106 ? -5.089 -9.100 -5.481 1.00 96.81 106 ARG A O 1
ATOM 856 N N . GLY A 1 107 ? -4.833 -8.834 -3.279 1.00 96.50 107 GLY A N 1
ATOM 857 C CA . GLY A 1 107 ? -6.091 -8.148 -3.023 1.00 96.50 107 GLY A CA 1
ATOM 858 C C . GLY A 1 107 ? -7.343 -9.019 -3.037 1.00 96.50 107 GLY A C 1
ATOM 859 O O . GLY A 1 107 ? -8.450 -8.508 -3.263 1.00 96.50 107 GLY A O 1
ATOM 860 N N . ARG A 1 108 ? -7.183 -10.324 -2.797 1.00 95.62 108 ARG A N 1
ATOM 861 C CA . ARG A 1 108 ? -8.263 -11.317 -2.729 1.00 95.62 108 ARG A CA 1
ATOM 862 C C . ARG A 1 108 ? -8.206 -12.114 -1.412 1.00 95.62 108 ARG A C 1
ATOM 864 O O . ARG A 1 108 ? -8.040 -13.330 -1.457 1.00 95.62 108 ARG A O 1
ATOM 871 N N . PRO A 1 109 ? -8.333 -11.455 -0.243 1.00 93.62 109 PRO A N 1
ATOM 872 C CA . PRO A 1 109 ? -8.378 -12.160 1.037 1.00 93.62 109 PRO A CA 1
ATOM 873 C C . PRO A 1 109 ? -9.641 -13.027 1.134 1.00 93.62 109 PRO A C 1
ATOM 875 O O . PRO A 1 109 ? -10.645 -12.765 0.460 1.00 93.62 109 PRO A O 1
ATOM 878 N N . THR A 1 110 ? -9.630 -14.007 2.036 1.00 92.50 110 THR A N 1
ATOM 879 C CA . THR A 1 110 ? -10.847 -14.754 2.378 1.00 92.50 110 THR A CA 1
ATOM 880 C C . THR A 1 110 ? -11.852 -13.863 3.115 1.00 92.50 110 THR A C 1
ATOM 882 O O . THR A 1 110 ? -11.495 -12.853 3.739 1.00 92.50 110 THR A O 1
ATOM 885 N N . LYS A 1 111 ? -13.141 -14.223 3.053 1.00 91.69 111 LYS A N 1
ATOM 886 C CA . LYS A 1 111 ? -14.186 -13.493 3.791 1.00 91.69 111 LYS A CA 1
ATOM 887 C C . LYS A 1 111 ? -13.965 -13.622 5.294 1.00 91.69 111 LYS A C 1
ATOM 889 O O . LYS A 1 111 ? -14.175 -12.666 6.030 1.00 91.69 111 LYS A O 1
ATOM 894 N N . GLU A 1 112 ? -13.493 -14.781 5.724 1.00 94.88 112 GLU A N 1
ATOM 895 C CA . GLU A 1 112 ? -13.211 -15.145 7.105 1.00 94.88 112 GLU A CA 1
ATOM 896 C C . GLU A 1 112 ? -12.094 -14.265 7.678 1.00 94.88 112 GLU A C 1
ATOM 898 O O . GLU A 1 112 ? -12.257 -13.708 8.765 1.00 94.88 112 GLU A O 1
ATOM 903 N N . ALA A 1 113 ? -11.017 -14.042 6.912 1.00 94.75 113 ALA A N 1
ATOM 904 C CA . ALA A 1 113 ? -9.930 -13.150 7.310 1.00 94.75 113 ALA A CA 1
ATOM 905 C C . ALA A 1 113 ? -10.433 -11.717 7.546 1.00 94.75 113 ALA A C 1
ATOM 907 O O . ALA A 1 113 ? -10.129 -11.106 8.570 1.00 94.75 113 ALA A O 1
ATOM 908 N N . TYR A 1 114 ? -11.268 -11.189 6.644 1.00 97.06 114 TYR A N 1
ATOM 909 C CA . TYR A 1 114 ? -11.833 -9.850 6.823 1.00 97.06 114 TYR A CA 1
ATOM 910 C C . TYR A 1 114 ? -12.873 -9.785 7.954 1.00 97.06 114 TYR A C 1
ATOM 912 O O . TYR A 1 114 ? -12.892 -8.821 8.720 1.00 97.06 114 TYR A O 1
ATOM 920 N N . ASN A 1 115 ? -13.710 -10.813 8.109 1.00 97.25 115 ASN A N 1
ATOM 921 C CA . ASN A 1 115 ? -14.691 -10.888 9.192 1.00 97.25 115 ASN A CA 1
ATOM 922 C C . ASN A 1 115 ? -14.018 -10.856 10.567 1.00 97.25 115 ASN A C 1
ATOM 924 O O . ASN A 1 115 ? -14.557 -10.251 11.493 1.00 97.25 115 ASN A O 1
ATOM 928 N N . GLN A 1 116 ? -12.819 -11.428 10.694 1.00 97.69 116 GLN A N 1
ATOM 929 C CA . GLN A 1 116 ? -12.069 -11.350 11.940 1.00 97.69 116 GLN A CA 1
ATOM 930 C C . GLN A 1 116 ? -11.595 -9.925 12.255 1.00 97.69 116 GLN A C 1
ATOM 932 O O . GLN A 1 116 ? -11.679 -9.489 13.403 1.00 97.69 116 GLN A O 1
ATOM 937 N N . ILE A 1 117 ? -11.200 -9.147 11.244 1.00 98.31 117 ILE A N 1
ATOM 938 C CA . ILE A 1 117 ? -10.905 -7.714 11.413 1.00 98.31 117 ILE A CA 1
ATOM 939 C C . ILE A 1 117 ? -12.161 -6.944 11.827 1.00 98.31 117 ILE A C 1
ATOM 941 O O . ILE A 1 117 ? -12.106 -6.117 12.735 1.00 98.31 117 ILE A O 1
ATOM 945 N N . VAL A 1 118 ? -13.318 -7.246 11.235 1.00 98.25 118 VAL A N 1
ATOM 946 C CA . VAL A 1 118 ? -14.594 -6.640 11.651 1.00 98.25 118 VAL A CA 1
ATOM 947 C C . VAL A 1 118 ? -14.927 -6.978 13.108 1.00 98.25 118 VAL A C 1
ATOM 949 O O . VAL A 1 118 ? -15.339 -6.085 13.847 1.00 98.25 118 VAL A O 1
ATOM 952 N N . LYS A 1 119 ? -14.706 -8.225 13.542 1.00 98.25 119 LYS A N 1
ATOM 953 C CA . LYS A 1 119 ? -14.935 -8.662 14.927 1.00 98.25 119 LYS A CA 1
ATOM 954 C C . LYS A 1 119 ? -14.036 -7.926 15.925 1.00 98.25 119 LYS A C 1
ATOM 956 O O . LYS A 1 119 ? -14.505 -7.546 16.991 1.00 98.25 119 LYS A O 1
ATOM 961 N N . LEU A 1 120 ? -12.762 -7.723 15.584 1.00 98.12 120 LEU A N 1
ATOM 962 C CA . LEU A 1 120 ? -11.770 -7.113 16.477 1.00 98.12 120 LEU A CA 1
ATOM 963 C C . LEU A 1 120 ? -11.880 -5.587 16.559 1.00 98.12 120 LEU A C 1
ATOM 965 O O . LEU A 1 120 ? -11.678 -5.011 17.624 1.00 98.12 120 LEU A O 1
ATOM 969 N N . TYR A 1 121 ? -12.175 -4.924 15.440 1.00 97.56 121 TYR A N 1
ATOM 970 C CA . TYR A 1 121 ? -12.113 -3.461 15.343 1.00 97.56 121 TYR A CA 1
ATOM 971 C C . TYR A 1 121 ? -13.480 -2.782 15.260 1.00 97.56 121 TYR A C 1
ATOM 973 O O . TYR A 1 121 ? -13.557 -1.556 15.343 1.00 97.56 121 TYR A O 1
ATOM 981 N N . GLY A 1 122 ? -14.555 -3.548 15.073 1.00 97.69 122 GLY A N 1
ATOM 982 C CA . GLY A 1 122 ? -15.857 -3.014 14.700 1.00 97.69 122 GLY A CA 1
ATOM 983 C C . GLY A 1 122 ? -15.910 -2.596 13.227 1.00 97.69 122 GLY A C 1
ATOM 984 O O . GLY A 1 122 ? -14.895 -2.369 12.561 1.00 97.69 122 GLY A O 1
ATOM 985 N N . ARG A 1 123 ? -17.131 -2.491 12.696 1.00 96.19 123 ARG A N 1
ATOM 986 C CA . ARG A 1 123 ? -17.383 -2.303 11.258 1.00 96.19 123 ARG A CA 1
ATOM 987 C C . ARG A 1 123 ? -16.718 -1.051 10.686 1.00 96.19 123 ARG A C 1
ATOM 989 O O . ARG A 1 123 ? -16.107 -1.121 9.624 1.00 96.19 123 ARG A O 1
ATOM 996 N N . GLU A 1 124 ? -16.826 0.082 11.372 1.00 95.88 124 GLU A N 1
ATOM 997 C CA . GLU A 1 124 ? -16.358 1.370 10.848 1.00 95.88 124 GLU A CA 1
ATOM 998 C C . GLU A 1 124 ? -14.831 1.433 10.750 1.00 95.88 124 GLU A C 1
ATOM 1000 O O . GLU A 1 124 ? -14.277 1.771 9.700 1.00 95.88 124 GLU A O 1
ATOM 1005 N N . LYS A 1 125 ? -14.137 1.026 11.818 1.00 97.81 125 LYS A N 1
ATOM 1006 C CA . LYS A 1 125 ? -12.674 0.979 11.848 1.00 97.81 125 LYS A CA 1
ATOM 1007 C C . LYS A 1 125 ? -12.129 -0.093 10.903 1.00 97.81 125 LYS A C 1
ATOM 1009 O O . LYS A 1 125 ? -11.166 0.181 10.195 1.00 97.81 125 LYS A O 1
ATOM 1014 N N . ALA A 1 126 ? -12.775 -1.259 10.803 1.00 98.19 126 ALA A N 1
ATOM 1015 C CA . ALA A 1 126 ? -12.405 -2.295 9.834 1.00 98.19 126 ALA A CA 1
ATOM 1016 C C . ALA A 1 126 ? -12.526 -1.814 8.376 1.00 98.19 126 ALA A C 1
ATOM 1018 O O . ALA A 1 126 ? -11.631 -2.066 7.569 1.00 98.19 126 ALA A O 1
ATOM 1019 N N . GLN A 1 127 ? -13.581 -1.062 8.039 1.00 97.44 127 GLN A N 1
ATOM 1020 C CA . GLN A 1 127 ? -13.721 -0.443 6.715 1.00 97.44 127 GLN A CA 1
ATOM 1021 C C . GLN A 1 127 ? -12.621 0.597 6.447 1.00 97.44 127 GLN A C 1
ATOM 1023 O O . GLN A 1 127 ? -12.131 0.690 5.319 1.00 97.44 127 GLN A O 1
ATOM 1028 N N . ALA A 1 128 ? -12.224 1.375 7.459 1.00 98.38 128 ALA A N 1
ATOM 1029 C CA . ALA A 1 128 ? -11.139 2.344 7.330 1.00 98.38 128 ALA A CA 1
ATOM 1030 C C . ALA A 1 128 ? -9.770 1.663 7.143 1.00 98.38 128 ALA A C 1
ATOM 1032 O O . ALA A 1 128 ? -9.012 2.077 6.267 1.00 98.38 128 ALA A O 1
ATOM 1033 N N . ILE A 1 129 ? -9.497 0.587 7.892 1.00 98.75 129 ILE A N 1
ATOM 1034 C CA . ILE A 1 129 ? -8.313 -0.277 7.738 1.00 98.75 129 ILE A CA 1
ATOM 1035 C C . ILE A 1 129 ? -8.267 -0.865 6.324 1.00 98.75 129 ILE A C 1
ATOM 1037 O O . ILE A 1 129 ? -7.276 -0.700 5.619 1.00 98.75 129 ILE A O 1
ATOM 1041 N N . LEU A 1 130 ? -9.360 -1.487 5.864 1.00 98.69 130 LEU A N 1
ATOM 1042 C CA . LEU A 1 130 ? -9.445 -2.048 4.512 1.00 98.69 130 LEU A CA 1
ATOM 1043 C C . LEU A 1 130 ? -9.216 -0.981 3.437 1.00 98.69 130 LEU A C 1
ATOM 1045 O O . LEU A 1 130 ? -8.582 -1.245 2.416 1.00 98.69 130 LEU A O 1
ATOM 1049 N N . GLY A 1 131 ? -9.726 0.228 3.664 1.00 98.50 131 GLY A N 1
ATOM 1050 C CA . GLY A 1 131 ? -9.485 1.351 2.776 1.00 98.50 131 GLY A CA 1
ATOM 1051 C C . GLY A 1 131 ? -8.017 1.780 2.743 1.00 98.50 131 GLY A C 1
ATOM 1052 O O . GLY A 1 131 ? -7.502 1.985 1.649 1.00 98.50 131 GLY A O 1
ATOM 1053 N N . ALA A 1 132 ? -7.326 1.837 3.887 1.00 98.81 132 ALA A N 1
ATOM 1054 C CA . ALA A 1 132 ? -5.887 2.108 3.940 1.00 98.81 132 ALA A CA 1
ATOM 1055 C C . ALA A 1 132 ? -5.092 1.063 3.136 1.00 98.81 132 ALA A C 1
ATOM 1057 O O . ALA A 1 132 ? -4.317 1.433 2.257 1.00 98.81 132 ALA A O 1
ATOM 1058 N N . ILE A 1 133 ? -5.376 -0.228 3.354 1.00 98.88 133 ILE A N 1
ATOM 1059 C CA . ILE A 1 133 ? -4.754 -1.354 2.633 1.00 98.88 133 ILE A CA 1
ATOM 1060 C C . ILE A 1 133 ? -4.953 -1.215 1.121 1.00 98.88 133 ILE A C 1
ATOM 1062 O O . ILE A 1 133 ? -4.019 -1.341 0.334 1.00 98.88 133 ILE A O 1
ATOM 1066 N N . ARG A 1 134 ? -6.180 -0.936 0.679 1.00 98.81 134 ARG A N 1
ATOM 1067 C CA . ARG A 1 134 ? -6.474 -0.814 -0.754 1.00 98.81 134 ARG A CA 1
ATOM 1068 C C . ARG A 1 134 ? -5.836 0.419 -1.385 1.00 98.81 134 ARG A C 1
ATOM 1070 O O . ARG A 1 134 ? -5.447 0.354 -2.547 1.00 98.81 134 ARG A O 1
ATOM 1077 N N . MET A 1 135 ? -5.703 1.512 -0.636 1.00 98.69 135 MET A N 1
ATOM 1078 C CA . MET A 1 135 ? -5.002 2.706 -1.109 1.00 98.69 135 MET A CA 1
ATOM 1079 C C . MET A 1 135 ? -3.505 2.454 -1.300 1.00 98.69 135 MET A C 1
ATOM 1081 O O . MET A 1 135 ? -2.962 2.881 -2.315 1.00 98.69 135 MET A O 1
ATOM 1085 N N . ILE A 1 136 ? -2.845 1.722 -0.397 1.00 98.81 136 ILE A N 1
ATOM 108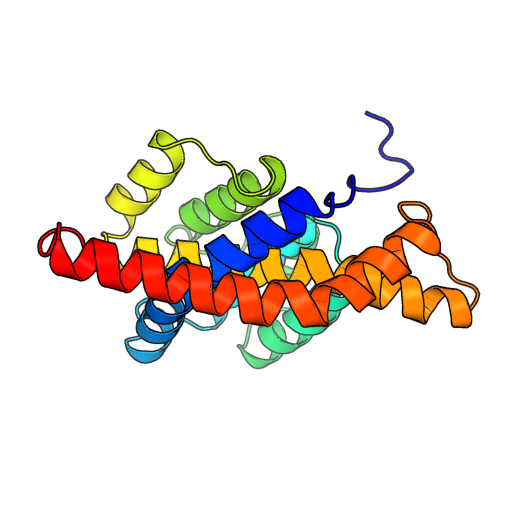6 C CA . ILE A 1 136 ? -1.436 1.372 -0.616 1.00 98.81 136 ILE A CA 1
ATOM 1087 C C . ILE A 1 136 ? -1.253 0.328 -1.712 1.00 98.81 136 ILE A C 1
ATOM 1089 O O . ILE A 1 136 ? -0.331 0.455 -2.508 1.00 98.81 136 ILE A O 1
ATOM 1093 N N . MET A 1 137 ? -2.169 -0.635 -1.852 1.00 98.69 137 MET A N 1
ATOM 1094 C CA . MET A 1 137 ? -2.163 -1.558 -2.994 1.00 98.69 137 MET A CA 1
ATOM 1095 C C . MET A 1 137 ? -2.241 -0.799 -4.323 1.00 98.69 137 MET A C 1
ATOM 1097 O O . MET A 1 137 ? -1.495 -1.113 -5.246 1.00 98.69 137 MET A O 1
ATOM 1101 N N . LEU A 1 138 ? -3.098 0.228 -4.410 1.00 98.62 138 LEU A N 1
ATOM 1102 C CA . LEU A 1 138 ? -3.152 1.147 -5.550 1.00 98.62 138 LEU A CA 1
ATOM 1103 C C . LEU A 1 138 ? -1.799 1.845 -5.760 1.00 98.62 138 LEU A C 1
ATOM 1105 O O . LEU A 1 138 ? -1.274 1.845 -6.873 1.00 98.62 138 LEU A O 1
ATOM 1109 N N . GLY A 1 139 ? -1.219 2.391 -4.687 1.00 98.25 139 GLY A N 1
ATOM 1110 C CA . GLY A 1 139 ? 0.099 3.022 -4.710 1.00 98.25 139 GLY A CA 1
ATOM 1111 C C . GLY A 1 139 ? 1.202 2.089 -5.211 1.00 98.25 139 GLY A C 1
ATOM 1112 O O . GLY A 1 139 ? 1.982 2.486 -6.066 1.00 98.25 139 GLY A O 1
ATOM 1113 N N . ASN A 1 140 ? 1.252 0.837 -4.753 1.00 98.44 140 ASN A N 1
ATOM 1114 C CA . ASN A 1 140 ? 2.248 -0.143 -5.187 1.00 98.44 140 ASN A CA 1
ATOM 1115 C C . ASN A 1 140 ? 2.012 -0.596 -6.639 1.00 98.44 140 ASN A C 1
ATOM 1117 O O . ASN A 1 140 ? 2.966 -0.687 -7.411 1.00 98.44 140 ASN A O 1
ATOM 1121 N N . ALA A 1 141 ? 0.752 -0.831 -7.027 1.00 97.94 141 ALA A N 1
ATOM 1122 C CA . ALA A 1 141 ? 0.378 -1.298 -8.362 1.00 97.94 141 ALA A CA 1
ATOM 1123 C C . ALA A 1 141 ? 0.827 -0.342 -9.478 1.00 97.94 141 ALA A C 1
ATOM 1125 O O . ALA A 1 141 ? 1.272 -0.799 -10.530 1.00 97.94 141 ALA A O 1
ATOM 1126 N N . TYR A 1 142 ? 0.758 0.969 -9.232 1.00 97.94 142 TYR A N 1
ATOM 1127 C CA . TYR A 1 142 ? 1.268 1.986 -10.155 1.00 97.94 142 TYR A CA 1
ATOM 1128 C C . TYR A 1 142 ? 2.713 2.394 -9.843 1.00 97.94 142 TYR A C 1
ATOM 1130 O O . TYR A 1 142 ? 3.516 2.567 -10.756 1.00 97.94 142 TYR A O 1
ATOM 1138 N N . GLY A 1 143 ? 3.077 2.523 -8.569 1.00 96.81 143 GLY A N 1
ATOM 1139 C CA . GLY A 1 143 ? 4.379 3.032 -8.138 1.00 96.81 143 GLY A CA 1
ATOM 1140 C C . GLY A 1 143 ? 5.555 2.180 -8.603 1.00 96.81 143 GLY A C 1
ATOM 1141 O O . GLY A 1 143 ? 6.598 2.737 -8.939 1.00 96.81 143 GLY A O 1
ATOM 1142 N N . ILE A 1 144 ? 5.379 0.856 -8.689 1.00 96.62 144 ILE A N 1
ATOM 1143 C CA . ILE A 1 144 ? 6.404 -0.042 -9.232 1.00 96.62 144 ILE A CA 1
ATOM 1144 C C . ILE A 1 144 ? 6.668 0.267 -10.716 1.00 96.62 144 ILE A C 1
ATOM 1146 O O . ILE A 1 144 ? 7.764 0.737 -11.004 1.00 96.62 144 ILE A O 1
ATOM 1150 N N . PRO A 1 145 ? 5.712 0.110 -11.658 1.00 96.38 145 PRO A N 1
ATOM 1151 C CA . PRO A 1 145 ? 5.972 0.374 -13.076 1.00 96.38 145 PRO A CA 1
ATOM 1152 C C . PRO A 1 145 ? 6.369 1.825 -13.374 1.00 96.38 145 PRO A C 1
ATOM 1154 O O . PRO A 1 145 ? 7.220 2.038 -14.234 1.00 96.38 145 PRO A O 1
ATOM 1157 N N . TRP A 1 146 ? 5.830 2.818 -12.655 1.00 95.69 146 TRP A N 1
ATOM 1158 C CA . TRP A 1 146 ? 6.289 4.208 -12.778 1.00 95.69 146 TRP A CA 1
ATOM 1159 C C . TRP A 1 146 ? 7.757 4.369 -12.356 1.00 95.69 146 TRP A C 1
ATOM 1161 O O . TRP A 1 146 ? 8.542 5.004 -13.062 1.00 95.69 146 TRP A O 1
ATOM 1171 N N . GLY A 1 147 ? 8.148 3.766 -11.230 1.00 95.19 147 GLY A N 1
ATOM 1172 C CA . GLY A 1 147 ? 9.534 3.755 -10.768 1.00 95.19 147 GLY A CA 1
ATOM 1173 C C . GLY A 1 147 ? 10.467 3.018 -11.732 1.00 95.19 147 GLY A C 1
ATOM 1174 O O . GLY A 1 147 ? 11.526 3.546 -12.071 1.00 95.19 147 GLY A O 1
ATOM 1175 N N . SER A 1 148 ? 10.067 1.838 -12.216 1.00 95.56 148 SER A N 1
ATOM 1176 C CA . SER A 1 148 ? 10.825 1.034 -13.185 1.00 95.56 148 SER A CA 1
ATOM 1177 C C . SER A 1 148 ? 11.039 1.795 -14.497 1.00 95.56 148 SER A C 1
ATOM 1179 O O . SER A 1 148 ? 12.171 1.872 -14.977 1.00 95.56 148 SER A O 1
ATOM 1181 N N . PHE A 1 149 ? 9.994 2.459 -15.007 1.00 95.12 149 PHE A N 1
ATOM 1182 C CA . PHE A 1 149 ? 10.066 3.296 -16.205 1.00 95.12 149 PHE A CA 1
ATOM 1183 C C . PHE A 1 149 ? 11.085 4.433 -16.053 1.00 95.12 149 PHE A C 1
ATOM 1185 O O . PHE A 1 149 ? 11.975 4.588 -16.888 1.00 95.12 149 PHE A O 1
ATOM 1192 N N . ILE A 1 150 ? 11.019 5.194 -14.954 1.00 93.44 150 ILE A N 1
ATOM 1193 C CA . ILE A 1 150 ? 11.963 6.290 -14.679 1.00 93.44 150 ILE A CA 1
ATOM 1194 C C . ILE A 1 150 ? 13.394 5.757 -14.508 1.00 93.44 150 ILE A C 1
ATOM 1196 O O . ILE A 1 150 ? 14.347 6.340 -15.029 1.00 93.44 150 ILE A O 1
ATOM 1200 N N . ASN A 1 151 ? 13.568 4.653 -13.781 1.00 94.06 151 ASN A N 1
ATOM 1201 C CA . ASN A 1 151 ? 14.887 4.085 -13.499 1.00 94.06 151 ASN A CA 1
ATOM 1202 C C . ASN A 1 151 ? 15.561 3.496 -14.740 1.00 94.06 151 ASN A C 1
ATOM 1204 O O . ASN A 1 151 ? 16.792 3.482 -14.816 1.00 94.06 151 ASN A O 1
ATOM 1208 N N . ARG A 1 152 ? 14.787 3.089 -15.748 1.00 94.00 152 ARG A N 1
ATOM 1209 C CA . ARG A 1 152 ? 15.326 2.654 -17.038 1.00 94.00 152 ARG A CA 1
ATOM 1210 C C . ARG A 1 152 ? 16.132 3.759 -17.724 1.00 94.00 152 ARG A C 1
ATOM 1212 O O . ARG A 1 152 ? 17.239 3.488 -18.181 1.00 94.00 152 ARG A O 1
ATOM 1219 N N . PHE A 1 153 ? 15.659 5.007 -17.696 1.00 92.38 153 PHE A N 1
ATOM 1220 C CA . PHE A 1 153 ? 16.415 6.165 -18.207 1.00 92.38 153 PHE A CA 1
ATOM 1221 C C . PHE A 1 153 ? 17.661 6.495 -17.373 1.00 92.38 153 PHE A C 1
ATOM 1223 O O . PHE A 1 153 ? 18.554 7.190 -17.843 1.00 92.38 153 PHE A O 1
ATOM 1230 N N . LYS A 1 154 ? 17.750 5.967 -16.147 1.00 93.81 154 LYS A N 1
ATOM 1231 C CA . LYS A 1 154 ? 18.926 6.064 -15.269 1.00 93.81 154 LYS A CA 1
ATOM 1232 C C . LYS A 1 154 ? 19.868 4.858 -15.397 1.00 93.81 154 LYS A C 1
ATOM 1234 O O . LYS A 1 154 ? 20.752 4.698 -14.559 1.00 93.81 154 LYS A O 1
ATOM 1239 N N . GLY A 1 155 ? 19.653 3.978 -16.381 1.00 93.75 155 GLY A N 1
ATOM 1240 C CA . GLY A 1 155 ? 20.455 2.766 -16.581 1.00 93.75 155 GLY A CA 1
ATOM 1241 C C . GLY A 1 155 ? 20.243 1.680 -15.519 1.00 93.75 155 GLY A C 1
ATOM 1242 O O . GLY A 1 155 ? 21.067 0.780 -15.400 1.00 93.75 155 GLY A O 1
ATOM 1243 N N . LYS A 1 156 ? 19.155 1.749 -14.739 1.00 93.06 156 LYS A N 1
ATOM 1244 C CA . LYS A 1 156 ? 18.830 0.808 -13.652 1.00 93.06 156 LYS A CA 1
ATOM 1245 C C . LYS A 1 156 ? 17.481 0.116 -13.908 1.00 93.06 156 LYS A C 1
ATOM 1247 O O . LYS A 1 156 ? 16.523 0.377 -13.182 1.00 93.06 156 LYS A O 1
ATOM 1252 N N . PRO A 1 157 ? 17.349 -0.707 -14.964 1.00 92.19 157 PRO A N 1
ATOM 1253 C CA . PRO A 1 157 ? 16.085 -1.372 -15.267 1.00 92.19 157 PRO A CA 1
ATOM 1254 C C . PRO A 1 157 ? 15.688 -2.347 -14.150 1.00 92.19 157 PRO A C 1
ATOM 1256 O O . PRO A 1 157 ? 16.534 -3.051 -13.603 1.00 92.19 157 PRO A O 1
ATOM 1259 N N . ASP A 1 158 ? 14.393 -2.416 -13.840 1.00 92.56 158 ASP A N 1
ATOM 1260 C CA . ASP A 1 158 ? 13.869 -3.388 -12.878 1.00 92.56 158 ASP A CA 1
ATOM 1261 C C . ASP A 1 158 ? 13.777 -4.779 -13.543 1.00 92.56 158 ASP A C 1
ATOM 1263 O O . ASP A 1 158 ? 13.037 -4.924 -14.527 1.00 92.56 158 ASP A O 1
ATOM 1267 N N . PRO A 1 159 ? 14.481 -5.807 -13.025 1.00 91.94 159 PRO A N 1
ATOM 1268 C CA . PRO A 1 159 ? 14.529 -7.145 -13.621 1.00 91.94 159 PRO A CA 1
ATOM 1269 C C . PRO A 1 159 ? 13.178 -7.876 -13.617 1.00 91.94 159 PRO A C 1
ATOM 1271 O O . PRO A 1 159 ? 13.022 -8.879 -14.316 1.00 91.94 159 PRO A O 1
ATOM 1274 N N . ARG A 1 160 ? 12.191 -7.387 -12.854 1.00 92.44 160 ARG A N 1
ATOM 1275 C CA . ARG A 1 160 ? 10.816 -7.914 -12.810 1.00 92.44 160 ARG A CA 1
ATOM 1276 C C . ARG A 1 160 ? 9.960 -7.454 -13.986 1.00 92.44 160 ARG A C 1
ATOM 1278 O O . ARG A 1 160 ? 8.863 -7.974 -14.182 1.00 92.44 160 ARG A O 1
ATOM 1285 N N . SER A 1 161 ? 10.417 -6.445 -14.720 1.00 94.12 161 SER A N 1
ATOM 1286 C CA . SER A 1 161 ? 9.605 -5.654 -15.643 1.00 94.12 161 SER A CA 1
ATOM 1287 C C . SER A 1 161 ? 10.177 -5.631 -17.062 1.00 94.12 161 SER A C 1
ATOM 1289 O O . SER A 1 161 ? 11.330 -5.978 -17.312 1.00 94.12 161 SER A O 1
ATOM 1291 N N . SER A 1 162 ? 9.359 -5.179 -18.009 1.00 95.06 162 SER A N 1
ATOM 1292 C CA . SER A 1 162 ? 9.778 -4.859 -19.374 1.00 95.06 162 SER A CA 1
ATOM 1293 C C . SER A 1 162 ? 9.245 -3.484 -19.761 1.00 95.06 162 SER A C 1
ATOM 1295 O O . SER A 1 162 ? 8.227 -3.049 -19.226 1.00 95.06 162 SER A O 1
ATOM 1297 N N . ILE A 1 163 ? 9.886 -2.825 -20.729 1.00 95.88 163 ILE A N 1
ATOM 1298 C CA . ILE A 1 163 ? 9.450 -1.506 -21.212 1.00 95.88 163 ILE A CA 1
ATOM 1299 C C . ILE A 1 163 ? 7.998 -1.514 -21.715 1.00 95.88 163 ILE A C 1
ATOM 1301 O O . ILE A 1 163 ? 7.250 -0.576 -21.458 1.00 95.88 163 ILE A O 1
ATOM 1305 N N . LEU A 1 164 ? 7.571 -2.590 -22.386 1.00 95.88 164 LEU A N 1
ATOM 1306 C CA . LEU A 1 164 ? 6.198 -2.717 -22.876 1.00 95.88 164 LEU A CA 1
ATOM 1307 C C . LEU A 1 164 ? 5.200 -2.781 -21.717 1.00 95.88 164 LEU A C 1
ATOM 1309 O O . LEU A 1 164 ? 4.174 -2.108 -21.749 1.00 95.88 164 LEU A O 1
ATOM 1313 N N . TYR A 1 165 ? 5.512 -3.568 -20.686 1.00 96.19 165 TYR A N 1
ATOM 1314 C CA . TYR A 1 165 ? 4.693 -3.648 -19.479 1.00 96.19 165 TYR A CA 1
ATOM 1315 C C . TYR A 1 165 ? 4.624 -2.297 -18.750 1.00 96.19 165 TYR A C 1
ATOM 1317 O O . TYR A 1 165 ? 3.538 -1.847 -18.391 1.00 96.19 165 TYR A O 1
ATOM 1325 N N . GLU A 1 166 ? 5.769 -1.637 -18.565 1.00 96.44 166 GLU A N 1
ATOM 1326 C CA . GLU A 1 166 ? 5.861 -0.322 -17.923 1.00 96.44 166 GLU A CA 1
ATOM 1327 C C . GLU A 1 166 ? 4.982 0.707 -18.642 1.00 96.44 166 GLU A C 1
ATOM 1329 O O . GLU A 1 166 ? 4.121 1.323 -18.014 1.00 96.44 166 GLU A O 1
ATOM 1334 N N . LEU A 1 167 ? 5.137 0.836 -19.965 1.00 95.94 167 LEU A N 1
ATOM 1335 C CA . LEU A 1 167 ? 4.336 1.740 -20.791 1.00 95.94 167 LEU A CA 1
ATOM 1336 C C . LEU A 1 167 ? 2.850 1.390 -20.747 1.00 95.94 167 LEU A C 1
ATOM 1338 O O . LEU A 1 167 ? 2.022 2.290 -20.617 1.00 95.94 167 LEU A O 1
ATOM 1342 N N . ALA A 1 168 ? 2.502 0.102 -20.812 1.00 95.88 168 ALA A N 1
ATOM 1343 C CA . ALA A 1 168 ? 1.114 -0.334 -20.733 1.00 95.88 168 ALA A CA 1
ATOM 1344 C C . ALA A 1 168 ? 0.460 0.128 -19.424 1.00 95.88 168 ALA A C 1
ATOM 1346 O O . ALA A 1 168 ? -0.630 0.697 -19.464 1.00 95.88 168 ALA A O 1
ATOM 1347 N N . ILE A 1 169 ? 1.125 -0.042 -18.274 1.00 96.62 169 ILE A N 1
ATOM 1348 C CA . ILE A 1 169 ? 0.566 0.407 -16.993 1.00 96.62 169 ILE A CA 1
ATOM 1349 C C . ILE A 1 169 ? 0.547 1.939 -16.887 1.00 96.62 169 ILE A C 1
ATOM 1351 O O . ILE A 1 169 ? -0.483 2.507 -16.512 1.00 96.62 169 ILE A O 1
ATOM 1355 N N . VAL A 1 170 ? 1.631 2.621 -17.265 1.00 94.50 170 VAL A N 1
ATOM 1356 C CA . VAL A 1 170 ? 1.721 4.093 -17.247 1.00 94.50 170 VAL A CA 1
ATOM 1357 C C . VAL A 1 170 ? 0.602 4.724 -18.079 1.00 94.50 170 VAL A C 1
ATOM 1359 O O . VAL A 1 170 ? -0.141 5.560 -17.570 1.00 94.50 170 VAL A O 1
ATOM 1362 N N . ILE A 1 171 ? 0.404 4.266 -19.317 1.00 95.00 171 ILE A N 1
ATOM 1363 C CA . ILE A 1 171 ? -0.671 4.748 -20.194 1.00 95.00 171 ILE A CA 1
ATOM 1364 C C . ILE A 1 171 ? -2.038 4.353 -19.629 1.00 95.00 171 ILE A C 1
ATOM 1366 O O . ILE A 1 171 ? -2.940 5.189 -19.565 1.00 95.00 171 ILE A O 1
ATOM 1370 N N . SER A 1 172 ? -2.196 3.108 -19.157 1.00 93.69 172 SER A N 1
ATOM 1371 C CA . SER A 1 172 ? -3.470 2.653 -18.588 1.00 93.69 172 SER A CA 1
ATOM 1372 C C . SER A 1 172 ? -3.908 3.486 -17.387 1.00 93.69 172 SER A C 1
ATOM 1374 O O . SER A 1 172 ? -5.106 3.634 -17.185 1.00 93.69 172 SER A O 1
ATOM 1376 N N . THR A 1 173 ? -2.978 4.092 -16.639 1.00 92.12 173 THR A N 1
ATOM 1377 C CA . THR A 1 173 ? -3.278 4.930 -15.466 1.00 92.12 173 THR A CA 1
ATOM 1378 C C . THR A 1 173 ? -4.282 6.037 -15.811 1.00 92.12 173 THR A C 1
ATOM 1380 O O . THR A 1 173 ? -5.235 6.261 -15.063 1.00 92.12 173 THR A O 1
ATOM 1383 N N . PHE A 1 174 ? -4.125 6.674 -16.978 1.00 93.88 174 PHE A N 1
ATOM 1384 C CA . PHE A 1 174 ? -4.992 7.764 -17.441 1.00 93.88 174 PHE A CA 1
ATOM 1385 C C . PHE A 1 174 ? -6.416 7.311 -17.787 1.00 93.88 174 PHE A C 1
ATOM 1387 O O . PHE A 1 174 ? -7.335 8.124 -17.750 1.00 93.88 174 PHE A O 1
ATOM 1394 N N . PHE A 1 175 ? -6.621 6.024 -18.076 1.00 96.00 175 PHE A N 1
ATOM 1395 C CA . PHE A 1 175 ? -7.932 5.459 -18.407 1.00 96.00 175 PHE A CA 1
ATOM 1396 C C . PHE A 1 175 ? -8.547 4.703 -17.227 1.00 96.00 175 PHE A C 1
ATOM 1398 O O . PHE A 1 175 ? -9.721 4.876 -16.905 1.00 96.00 175 PHE A O 1
ATOM 1405 N N . PHE A 1 176 ? -7.756 3.883 -16.538 1.00 97.44 176 PHE A N 1
ATOM 1406 C CA . PHE A 1 176 ? -8.205 3.048 -15.432 1.00 97.44 176 PHE A CA 1
ATOM 1407 C C . PHE A 1 176 ? -8.667 3.883 -14.249 1.00 97.44 176 PHE A C 1
ATOM 1409 O O . PHE A 1 176 ? -9.705 3.559 -13.684 1.00 97.44 176 PHE A O 1
ATOM 1416 N N . ILE A 1 177 ? -7.970 4.969 -13.898 1.00 96.25 177 ILE A N 1
ATOM 1417 C CA . ILE A 1 177 ? -8.377 5.831 -12.780 1.00 96.25 177 ILE A CA 1
ATOM 1418 C C . ILE A 1 177 ? -9.777 6.435 -12.990 1.00 96.25 177 ILE A C 1
ATOM 1420 O O . ILE A 1 177 ? -10.649 6.170 -12.156 1.00 96.25 177 ILE A O 1
ATOM 1424 N N . PRO A 1 178 ? -10.055 7.208 -14.061 1.00 97.25 178 PRO A N 1
ATOM 1425 C CA . PRO A 1 178 ? -11.375 7.814 -14.227 1.00 97.25 178 PRO A CA 1
ATOM 1426 C C . PRO A 1 178 ? -12.477 6.762 -14.392 1.00 97.25 178 PRO A C 1
ATOM 1428 O O . PRO A 1 178 ? -13.537 6.884 -13.775 1.00 97.25 178 PRO A O 1
ATOM 1431 N N . VAL A 1 179 ? -12.223 5.686 -15.146 1.00 98.06 179 VAL A N 1
ATOM 1432 C CA . VAL A 1 179 ? -13.215 4.620 -15.353 1.00 98.06 179 VAL A CA 1
ATOM 1433 C C . VAL A 1 179 ? -13.514 3.877 -14.050 1.00 98.06 179 VAL A C 1
ATOM 1435 O O . VAL A 1 179 ? -14.679 3.666 -13.717 1.00 98.06 179 VAL A O 1
ATOM 1438 N N . ALA A 1 180 ? -12.492 3.499 -13.280 1.00 97.88 180 ALA A N 1
ATOM 1439 C CA . ALA A 1 180 ? -12.673 2.811 -12.005 1.00 97.88 180 ALA A CA 1
ATOM 1440 C C . ALA A 1 180 ? -13.366 3.702 -10.966 1.00 97.88 180 ALA A C 1
ATOM 1442 O O . ALA A 1 180 ? -14.152 3.196 -10.163 1.00 97.88 180 ALA A O 1
ATOM 1443 N N . LEU A 1 181 ? -13.115 5.016 -10.986 1.00 97.31 181 LEU A N 1
ATOM 1444 C CA . LEU A 1 181 ? -13.800 5.970 -10.119 1.00 97.31 181 LEU A CA 1
ATOM 1445 C C . LEU A 1 181 ? -15.298 6.011 -10.432 1.00 97.31 181 LEU A C 1
ATOM 1447 O O . LEU A 1 181 ? -16.111 5.826 -9.526 1.00 97.31 181 LEU A O 1
ATOM 1451 N N . VAL A 1 182 ? -15.668 6.193 -11.704 1.00 97.81 182 VAL A N 1
ATOM 1452 C CA . VAL A 1 182 ? -17.076 6.179 -12.136 1.00 97.81 182 VAL A CA 1
ATOM 1453 C C . VAL A 1 182 ? -17.726 4.841 -11.792 1.00 97.81 182 VAL A C 1
ATOM 1455 O O . VAL A 1 182 ? -18.794 4.815 -11.184 1.00 97.81 182 VAL A O 1
ATOM 1458 N N . HIS A 1 183 ? -17.056 3.725 -12.083 1.00 97.31 183 HIS A N 1
ATOM 1459 C CA . HIS A 1 183 ? -17.543 2.389 -11.747 1.00 97.31 183 HIS A CA 1
ATOM 1460 C C . HIS A 1 183 ? -17.795 2.234 -10.234 1.00 97.31 183 HIS A C 1
ATOM 1462 O O . HIS A 1 183 ? -18.873 1.797 -9.822 1.00 97.31 183 HIS A O 1
ATOM 1468 N N . ALA A 1 184 ? -16.853 2.644 -9.381 1.00 96.56 184 ALA A N 1
ATOM 1469 C CA . ALA A 1 184 ? -17.020 2.594 -7.930 1.00 96.56 184 ALA A CA 1
ATOM 1470 C C . ALA A 1 184 ? -18.170 3.491 -7.437 1.00 96.56 184 ALA A C 1
ATOM 1472 O O . ALA A 1 184 ? -18.906 3.102 -6.525 1.00 96.56 184 ALA A O 1
ATOM 1473 N N . LEU A 1 185 ? -18.359 4.671 -8.038 1.00 95.38 185 LEU A N 1
ATOM 1474 C CA . LEU A 1 185 ? -19.475 5.566 -7.724 1.00 95.38 185 LEU A CA 1
ATOM 1475 C C . LEU A 1 185 ? -20.822 4.936 -8.086 1.00 95.38 185 LEU A C 1
ATOM 1477 O O . LEU A 1 185 ? -21.710 4.904 -7.235 1.00 95.38 185 LEU A O 1
ATOM 1481 N N . LEU A 1 186 ? -20.959 4.375 -9.290 1.00 96.06 186 LEU A N 1
ATOM 1482 C CA . LEU A 1 186 ? -22.182 3.699 -9.735 1.00 96.06 186 LEU A CA 1
ATOM 1483 C C . LEU A 1 186 ? -22.545 2.524 -8.820 1.00 96.06 186 LEU A C 1
ATOM 1485 O O . LEU A 1 186 ? -23.691 2.401 -8.389 1.00 96.06 186 LEU A O 1
ATOM 1489 N N . VAL A 1 187 ? -21.562 1.703 -8.443 1.00 94.69 187 VAL A N 1
ATOM 1490 C CA . VAL A 1 187 ? -21.769 0.575 -7.520 1.00 94.69 187 VAL A CA 1
ATOM 1491 C C . VAL A 1 187 ? -22.201 1.059 -6.136 1.00 94.69 187 VAL A C 1
ATOM 1493 O O . VAL A 1 187 ? -23.102 0.476 -5.531 1.00 94.69 187 VAL A O 1
ATOM 1496 N N . ASN A 1 188 ? -21.588 2.123 -5.617 1.00 90.31 188 ASN A N 1
ATOM 1497 C CA . ASN A 1 188 ? -21.965 2.684 -4.321 1.00 90.31 188 ASN A CA 1
ATOM 1498 C C . ASN A 1 188 ? -23.369 3.307 -4.344 1.00 90.31 188 ASN A C 1
ATOM 1500 O O . ASN A 1 188 ? -24.116 3.126 -3.383 1.00 90.31 188 ASN A O 1
ATOM 1504 N N . LEU A 1 189 ? -23.752 3.984 -5.432 1.00 91.25 189 LEU A N 1
ATOM 1505 C CA . LEU A 1 189 ? -25.111 4.503 -5.629 1.00 91.25 189 LEU A CA 1
ATOM 1506 C C . LEU A 1 189 ? -26.133 3.365 -5.679 1.00 91.25 189 LEU A C 1
ATOM 1508 O O . LEU A 1 189 ? -27.126 3.397 -4.954 1.00 91.25 189 LEU A O 1
ATOM 1512 N N . TYR A 1 190 ? -25.847 2.318 -6.453 1.00 92.31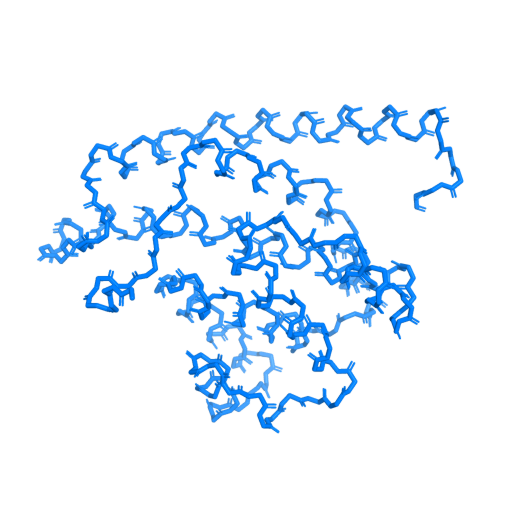 190 TYR A N 1
ATOM 1513 C CA . TYR A 1 190 ? -26.697 1.135 -6.531 1.00 92.31 190 TYR A CA 1
ATOM 1514 C C . TYR A 1 190 ? -26.868 0.459 -5.163 1.00 92.31 190 TYR A C 1
ATOM 1516 O O . TYR A 1 190 ? -27.987 0.146 -4.762 1.00 92.31 190 TYR A O 1
ATOM 1524 N N . ARG A 1 191 ? -25.779 0.269 -4.406 1.00 88.31 191 ARG A N 1
ATOM 1525 C CA . ARG A 1 191 ? -25.834 -0.322 -3.057 1.00 88.31 191 ARG A CA 1
ATOM 1526 C C . ARG A 1 191 ? -26.624 0.535 -2.078 1.00 88.31 191 ARG A C 1
ATOM 1528 O O . ARG A 1 191 ? -27.400 -0.014 -1.308 1.00 88.31 191 ARG A O 1
ATOM 1535 N N . LYS A 1 192 ? -26.451 1.858 -2.118 1.00 83.25 192 LYS A N 1
ATOM 1536 C CA . LYS A 1 192 ? -27.195 2.783 -1.257 1.00 83.25 192 LYS A CA 1
ATOM 1537 C C . LYS A 1 192 ? -28.701 2.715 -1.528 1.00 83.25 192 LYS A C 1
ATOM 1539 O O . LYS A 1 192 ? -29.474 2.704 -0.578 1.00 83.25 192 LYS A O 1
ATOM 1544 N N . ASN A 1 193 ? -29.097 2.640 -2.799 1.00 82.81 193 ASN A N 1
ATOM 1545 C CA . ASN A 1 193 ? -30.507 2.618 -3.191 1.00 82.81 193 ASN A CA 1
ATOM 1546 C C . ASN A 1 193 ? -31.187 1.269 -2.908 1.00 82.81 193 ASN A C 1
ATOM 1548 O O . ASN A 1 193 ? -32.365 1.256 -2.575 1.00 82.81 193 ASN A O 1
ATOM 1552 N N . ASN A 1 194 ? -30.461 0.151 -3.016 1.00 79.44 194 ASN A N 1
ATOM 1553 C CA . ASN A 1 194 ? -31.049 -1.191 -2.905 1.00 79.44 194 ASN A CA 1
ATOM 1554 C C . ASN A 1 194 ? -30.777 -1.895 -1.561 1.00 79.44 194 ASN A C 1
ATOM 1556 O O . ASN A 1 194 ? -31.491 -2.830 -1.215 1.00 79.44 194 ASN A O 1
ATOM 1560 N N . TYR A 1 195 ? -29.767 -1.469 -0.790 1.00 71.75 195 TYR A N 1
ATOM 1561 C CA . TYR A 1 195 ? -29.365 -2.103 0.478 1.00 71.75 195 TYR A CA 1
ATOM 1562 C C . TYR A 1 195 ? -28.951 -1.069 1.549 1.00 71.75 195 TYR A C 1
ATOM 1564 O O . TYR A 1 195 ? -27.795 -1.053 1.991 1.00 71.75 195 TYR A O 1
ATOM 1572 N N . PRO A 1 196 ? -29.877 -0.206 2.009 1.00 55.88 196 PRO A N 1
ATOM 1573 C CA . PRO A 1 196 ? -29.563 0.928 2.886 1.00 55.88 196 PRO A CA 1
ATOM 1574 C C . PRO A 1 196 ? -29.016 0.548 4.276 1.00 55.88 196 PRO A C 1
ATOM 1576 O O . PRO A 1 196 ? -28.421 1.390 4.938 1.00 55.88 196 PRO A O 1
ATOM 1579 N N . GLN A 1 197 ? -29.150 -0.710 4.713 1.00 46.72 197 GLN A N 1
ATOM 1580 C CA . GLN A 1 197 ? -28.743 -1.173 6.053 1.00 46.72 197 GLN A CA 1
ATOM 1581 C C . GLN A 1 197 ? -27.304 -1.742 6.132 1.00 46.72 197 GLN A C 1
ATOM 1583 O O . GLN A 1 197 ? -26.908 -2.293 7.157 1.00 46.72 197 GLN A O 1
ATOM 1588 N N . ILE A 1 198 ? -26.501 -1.660 5.058 1.00 43.16 198 ILE A N 1
ATOM 1589 C CA . ILE A 1 198 ? -25.170 -2.312 4.971 1.00 43.16 198 ILE A CA 1
ATOM 1590 C C . ILE A 1 198 ? -24.016 -1.288 4.828 1.00 43.16 198 ILE A C 1
ATOM 1592 O O . ILE A 1 198 ? -22.843 -1.671 4.790 1.00 43.16 198 ILE A O 1
ATOM 1596 N N . THR A 1 199 ? -24.275 0.020 4.782 1.00 39.19 199 THR A N 1
ATOM 1597 C CA . THR A 1 199 ? -23.206 1.023 4.581 1.00 39.19 199 THR A CA 1
ATOM 1598 C C . THR A 1 199 ? -22.514 1.464 5.854 1.00 39.19 199 THR A C 1
ATOM 1600 O O . THR A 1 199 ? -23.202 2.007 6.734 1.00 39.19 199 THR A O 1
#

Secondary structure (DSSP, 8-state):
--GGG-SPPPPHHHHHHHHHHHHHHHHHHHHHHHTTSS-HHHHHHHHHHHHHHHT-HHHHHHHHHHHHHTT--HHHHHHHHTT--TTS-TTTHHHHHHHHHHHHTTT---HHHHHHHHHHH-HHHHHHHHHHHHHHHHHHHHHHHHHHHHHHHTT---TT--HHHHHHHHHHHHHHHHHHHHHHHHHHHHHHHH-TT--

Foldseek 3Di:
DPPPQPDAADDPVLLLVLLLQLLLLVVLLVVCDVVVLDDQLLLLLLLLLLCLLLVQPQSLVVSLVSNVVSVHDPVCSVCSNVNHCPPPPPLSVLLSVLLNQCNNVSNDDDPVSLVVLCVSSNDSSSSNSSSSSSVSSNVSNLRRLVVQQVCVVVVRHRSSDDPVRSVVSVVCCVVSNVVSNVVSVVVVVVCCVPPVPPD

Sequence (199 aa):
MDHSKGRKLYTPIEVYDITYKAFLTVRKFGRGRKEKFISTQFVERIMLAVTEVNDCPLCSYGHTKMSLEAGMTSTEIENMLSGQHSDVPTRELPAVMFAQHYAEYRGRPTKEAYNQIVKLYGREKAQAILGAIRMIMLGNAYGIPWGSFINRFKGKPDPRSSILYELAIVISTFFFIPVALVHALLVNLYRKNNYPQIT

Radius of gyration: 17.0 Å; chains: 1; bounding box: 52×33×43 Å